Protein AF-A0A9P4I1Z6-F1 (afdb_monomer)

Mean predicted aligned error: 12.08 Å

Secondary structure (DSSP, 8-state):
----EEEEETTTEEEEE-PPPTTS-HHHHHHH--EEEEE-SBTTTEE-TT-SSS-SSTT--EESSTTHHHHHHHHHHHTEEEEEEE--TTSB-TTSPBPHHHHHHHHHHHHHHTT--S-EEEEEE-SSSTTSTTSSHHHHHHHHHHHHHT----GGG-EEE-S-S--TT-S--HHHHHHHHHT-EEE-HIIIII-PPPPPP--SS-THHHHS---THHHHHHHHHHT-SS--EEEEE--TTSSHHHHHHHHT-STTEEEE-TTS--SSS-HHHHHHHHHHTT-EEEEEE--GGGGHHHHT-TTS-PPPGGGGPPPPPP-PPPPP-------------

InterPro domains:
  IPR006549 HAD-superfamily hydrolase,subfamily IIIA [TIGR01662] (36-172)
  IPR006551 Polynucleotide 3'-phosphatase [TIGR01664] (32-194)
  IPR013954 Polynucleotide kinase 3 phosphatase [PF08645] (37-193)
  IPR023214 HAD superfamily [G3DSA:3.40.50.1000] (24-200)
  IPR027417 P-loop containing nucleoside triphosphate hydrolase [G3DSA:3.40.50.300] (203-295)
  IPR027417 P-loop containing nucleoside triphosphate hydrolase [SSF52540] (231-267)
  IPR036412 HAD-like superfamily [SSF56784] (33-196)

Nearest PDB structures (foldseek):
  3u7e-assembly1_B  TM=7.684E-01  e=2.520E-20  Mus musculus
  3zvm-assembly1_B  TM=7.841E-01  e=5.978E-19  Mus musculus
  3zvn-assembly1_A  TM=7.980E-01  e=1.086E-18  Mus musculus
  3u7h-assembly1_B  TM=7.786E-01  e=9.082E-19  Mus musculus
  3u7g-assembly1_A  TM=7.489E-01  e=9.641E-19  Mus musculus

pLDDT: mean 79.98, std 20.72, range [25.62, 98.81]

Foldseek 3Di:
DWAWDWDDDPLFKIKTKGDAPPPDDLVVLLVLQAAEEEEEDDLAQWHFPVNDSDHPFLPRIDGNDPQSLVVVVVCQVNRYAYEYQYEAQAQADPVSHGDPVVVRVRSSVCVVPVPPNGIYMYIYGHHPDQSGFLHCNVVVVVVVVSVVSVHNYPHLAYEYEYQQCQAPPHPHNRRVSSCVVVVYHYDYSCCPRVVDDDGDHDDPDDCVVVVPDDPVPVVVVLVVQVPDQAAEEAEADDAPVPCSVVCCVPRVPDPQEAEDEQVPPPDPDGSVVVCVVSNVVRGYYYYYDHDPVCVVVVVVDPPDDDDDPVVDDDDDDDDDDDDDDDDDDDDDDDDDD

Radius of gyration: 27.49 Å; Cα contacts (8 Å, |Δi|>4): 493; chains: 1; bounding box: 86×39×74 Å

Organism: NCBI:txid1504668

Solvent-accessible surface area (backbone atoms only — not comparable to full-atom values): 19826 Å² total; per-residue (Å²): 125,57,62,61,47,76,48,77,44,92,56,34,33,42,36,35,37,38,68,72,62,92,88,64,59,71,66,60,50,35,71,50,30,37,34,41,41,35,27,32,43,85,66,30,52,24,34,36,72,82,69,48,99,59,64,87,51,61,75,33,54,41,66,54,46,92,58,50,70,58,51,56,50,50,42,44,72,76,19,29,39,43,33,39,51,35,76,40,62,58,33,27,46,96,89,30,46,82,30,77,53,34,58,45,50,52,52,27,49,31,67,72,46,23,83,52,96,62,57,37,37,35,42,31,9,20,41,100,50,57,42,20,65,38,44,60,46,46,58,57,48,48,55,55,53,40,47,73,72,63,35,68,58,46,66,76,76,17,34,38,34,19,55,29,45,18,33,94,85,41,94,40,39,33,46,42,42,26,22,67,70,75,64,36,48,70,38,38,38,48,44,68,75,71,67,41,82,85,72,77,62,48,74,93,73,63,66,66,72,71,71,66,70,88,74,66,66,59,57,55,57,48,49,58,58,70,71,46,92,62,57,45,85,43,76,46,81,51,57,80,89,69,46,64,72,58,50,38,63,75,72,51,70,47,96,66,43,48,77,44,54,63,87,71,58,85,59,96,61,52,69,64,56,56,45,48,54,39,43,74,72,59,28,29,34,37,37,57,44,66,60,78,79,64,48,64,73,55,69,75,53,90,83,69,88,79,82,69,74,79,82,67,73,76,78,84,79,76,90,76,80,87,82,90,80,81,89,85,83,88,84,84,90,86,89,90,133

Sequence (337 aa):
MKSLQWNFVERGLLIGHLPMSPGRDAAEEKQRRLHAALFDLDGTLINTKSRELHAQNTKDWEWWDPVVPARLRCLYEEGYHIIILTNQGRLTTVDGDESSEASLFKAKLDDIFGEFDICLTIYAACGNNIWRKPRTGAWHKMQEDFARKGFTIEWDQAFLVGDAAGRPKDHADADWHFCLNVGIDFYTPEEFFTGGVSEPRGHKFDPTLYLQSPVNKSARAISEIITRTVPSLIVFVGLPGSGKSTFFKQHMQIDNIAYIDPRASTGVLSPLEVAKDYLLKKENVVVGKHSEADTKIFEAQRTFRWLPYSSFRAKPIGAGRPRMFGQSYCNPFLGTS

Structure (mmCIF, N/CA/C/O backbone):
data_AF-A0A9P4I1Z6-F1
#
_entry.id   AF-A0A9P4I1Z6-F1
#
loop_
_atom_site.group_PDB
_atom_site.id
_atom_site.type_symbol
_atom_site.label_atom_id
_atom_site.label_alt_id
_atom_site.label_comp_id
_atom_site.label_asym_id
_atom_site.label_entity_id
_atom_site.label_seq_id
_atom_site.pdbx_PDB_ins_code
_atom_site.Cartn_x
_atom_site.Cartn_y
_atom_site.Cartn_z
_atom_site.occupancy
_atom_site.B_iso_or_equiv
_atom_site.auth_seq_id
_atom_site.auth_comp_id
_atom_site.auth_asym_id
_atom_site.auth_atom_id
_atom_site.pdbx_PDB_model_num
ATOM 1 N N . MET A 1 1 ? -6.505 7.819 27.657 1.00 59.59 1 MET A N 1
ATOM 2 C CA . MET A 1 1 ? -6.475 7.759 26.183 1.00 59.59 1 MET A CA 1
ATOM 3 C C . MET A 1 1 ? -5.468 6.685 25.806 1.00 59.59 1 MET A C 1
ATOM 5 O O . MET A 1 1 ? -4.409 6.656 26.428 1.00 59.59 1 MET A O 1
ATOM 9 N N . LYS A 1 2 ? -5.822 5.744 24.925 1.00 72.19 2 LYS A N 1
ATOM 10 C CA . LYS A 1 2 ? -4.871 4.716 24.473 1.00 72.19 2 LYS A CA 1
ATOM 11 C C . LYS A 1 2 ? -3.920 5.350 23.461 1.00 72.19 2 LYS A C 1
ATOM 13 O O . LYS A 1 2 ? -4.363 6.181 22.677 1.00 72.19 2 LYS A O 1
ATOM 18 N N . SER A 1 3 ? -2.655 4.953 23.473 1.00 82.88 3 SER A N 1
ATOM 19 C CA . SER A 1 3 ? -1.698 5.320 22.430 1.00 82.88 3 SER A CA 1
ATOM 20 C C . SER A 1 3 ? -1.310 4.095 21.611 1.00 82.88 3 SER A C 1
ATOM 22 O O . SER A 1 3 ? -1.230 2.973 22.127 1.00 82.88 3 SER A O 1
ATOM 24 N N . L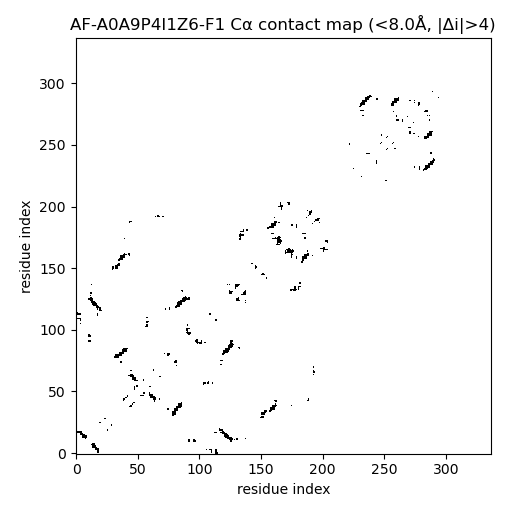EU A 1 4 ? -1.081 4.314 20.322 1.00 89.75 4 LEU A N 1
ATOM 25 C CA . LEU A 1 4 ? -0.535 3.329 19.408 1.00 89.75 4 LEU A CA 1
ATOM 26 C C . LEU A 1 4 ? 0.911 3.018 19.801 1.00 89.75 4 LEU A C 1
ATOM 28 O O . LEU A 1 4 ? 1.729 3.899 20.069 1.00 89.75 4 LEU A O 1
ATOM 32 N N . GLN A 1 5 ? 1.234 1.731 19.816 1.00 91.81 5 GLN A N 1
ATOM 33 C CA . GLN A 1 5 ? 2.599 1.250 19.970 1.00 91.81 5 GLN A CA 1
ATOM 34 C C . GLN A 1 5 ? 3.214 1.077 18.587 1.00 91.81 5 GLN A C 1
ATOM 36 O O . GLN A 1 5 ? 2.629 0.409 17.737 1.00 91.81 5 GLN A O 1
ATOM 41 N N . TRP A 1 6 ? 4.382 1.679 18.369 1.00 94.44 6 TRP A N 1
ATOM 42 C CA . TRP A 1 6 ? 5.002 1.788 17.051 1.00 94.44 6 TRP A CA 1
ATOM 43 C C . TRP A 1 6 ? 6.310 1.008 16.963 1.00 94.44 6 TRP A C 1
ATOM 45 O O . TRP A 1 6 ? 7.143 1.085 17.865 1.00 94.44 6 TRP A O 1
ATOM 55 N N . ASN A 1 7 ? 6.533 0.323 15.843 1.00 94.00 7 ASN A N 1
ATOM 56 C CA . ASN A 1 7 ? 7.798 -0.334 15.535 1.00 94.00 7 ASN A CA 1
ATOM 57 C C . ASN A 1 7 ? 8.122 -0.255 14.038 1.00 94.00 7 ASN A C 1
ATOM 59 O O . ASN A 1 7 ? 7.250 -0.431 13.191 1.00 94.00 7 ASN A O 1
ATOM 63 N N . PHE A 1 8 ? 9.394 -0.039 13.705 1.00 92.25 8 PHE A N 1
ATOM 64 C CA . PHE A 1 8 ? 9.874 -0.139 12.327 1.00 92.25 8 PHE A CA 1
ATOM 65 C C . PHE A 1 8 ? 10.313 -1.564 12.001 1.00 92.25 8 PHE A C 1
ATOM 67 O O . PHE A 1 8 ? 10.968 -2.229 12.803 1.00 92.25 8 PHE A O 1
ATOM 74 N N . VAL A 1 9 ? 9.988 -2.008 10.791 1.00 91.31 9 VAL A N 1
ATOM 75 C CA . VAL A 1 9 ? 10.461 -3.256 10.193 1.00 91.31 9 VAL A CA 1
ATOM 76 C C . VAL A 1 9 ? 11.267 -2.918 8.948 1.00 91.31 9 VAL A C 1
ATOM 78 O O . VAL A 1 9 ? 10.815 -2.157 8.089 1.00 91.31 9 VAL A O 1
ATOM 81 N N . GLU A 1 10 ? 12.485 -3.463 8.883 1.00 86.38 10 GLU A N 1
ATOM 82 C CA . GLU A 1 10 ? 13.402 -3.351 7.737 1.00 86.38 10 GLU A CA 1
ATOM 83 C C . GLU A 1 10 ? 13.557 -1.919 7.193 1.00 86.38 10 GLU A C 1
ATOM 85 O O . GLU A 1 10 ? 13.730 -1.715 5.994 1.00 86.38 10 GLU A O 1
ATOM 90 N N . ARG A 1 11 ? 13.459 -0.912 8.078 1.00 83.69 11 ARG A N 1
ATOM 91 C CA . ARG A 1 11 ? 13.564 0.522 7.745 1.00 83.69 11 ARG A CA 1
ATOM 92 C C . ARG A 1 11 ? 12.617 0.994 6.626 1.00 83.69 11 ARG A C 1
ATOM 94 O O . ARG A 1 11 ? 12.863 2.008 5.985 1.00 83.69 11 ARG A O 1
ATOM 101 N N . GLY A 1 12 ? 11.544 0.249 6.361 1.00 90.75 12 GLY A N 1
ATOM 102 C CA . GLY A 1 12 ? 10.671 0.489 5.208 1.00 90.75 12 GLY A CA 1
ATOM 103 C C . GLY A 1 12 ? 9.182 0.314 5.483 1.00 90.75 12 GLY A C 1
ATOM 104 O O . GLY A 1 12 ? 8.374 0.663 4.621 1.00 90.75 12 GLY A O 1
ATOM 105 N N . LEU A 1 13 ? 8.826 -0.211 6.654 1.00 96.19 13 LEU A N 1
ATOM 106 C CA . LEU A 1 13 ? 7.455 -0.438 7.085 1.00 96.19 13 LEU A CA 1
ATOM 107 C C . LEU A 1 13 ? 7.314 -0.015 8.548 1.00 96.19 13 LEU A C 1
ATOM 109 O O . LEU A 1 13 ? 7.968 -0.578 9.426 1.00 96.19 13 LEU A O 1
ATOM 113 N N . LEU A 1 14 ? 6.461 0.970 8.807 1.00 96.94 14 LEU A N 1
ATOM 114 C CA . LEU A 1 14 ? 6.080 1.378 10.152 1.00 96.94 14 LEU A CA 1
ATOM 115 C C . LEU A 1 14 ? 4.817 0.616 10.555 1.00 96.94 14 LEU A C 1
ATOM 117 O O . LEU A 1 14 ? 3.784 0.727 9.894 1.00 96.94 14 LEU A O 1
ATOM 121 N N . ILE A 1 15 ? 4.900 -0.150 11.638 1.00 97.12 15 ILE A N 1
ATOM 122 C CA . ILE A 1 15 ? 3.776 -0.903 12.187 1.00 97.12 15 ILE A CA 1
ATOM 123 C C . ILE A 1 15 ? 3.294 -0.208 13.456 1.00 97.12 15 ILE A C 1
ATOM 125 O O . ILE A 1 15 ? 4.096 0.110 14.333 1.00 97.12 15 ILE A O 1
ATOM 129 N N . GLY A 1 16 ? 1.991 0.042 13.534 1.00 95.19 16 GLY A N 1
ATOM 130 C CA . GLY A 1 16 ? 1.306 0.581 14.704 1.00 95.19 16 GLY A CA 1
ATOM 131 C C . GLY A 1 16 ? 0.323 -0.439 15.264 1.00 95.19 16 GLY A C 1
ATOM 132 O O . GLY A 1 16 ? -0.369 -1.115 14.508 1.00 95.19 16 GLY A O 1
ATOM 133 N N . HIS A 1 17 ? 0.226 -0.561 16.581 1.00 92.12 17 HIS A N 1
ATOM 134 C CA . HIS A 1 17 ? -0.747 -1.439 17.223 1.00 92.12 17 HIS A CA 1
ATOM 135 C C . HIS A 1 17 ? -1.472 -0.706 18.341 1.00 92.12 17 HIS A C 1
ATOM 137 O O . HIS A 1 17 ? -0.832 -0.202 19.264 1.00 92.12 17 HIS A O 1
ATOM 143 N N . LEU A 1 18 ? -2.806 -0.683 18.282 1.00 87.94 18 LEU A N 1
ATOM 144 C CA . LEU A 1 18 ? -3.617 -0.145 19.367 1.00 87.94 18 LEU A CA 1
ATOM 145 C C . LEU A 1 18 ? -3.905 -1.285 20.351 1.00 87.94 18 LEU A C 1
ATOM 147 O O . LEU A 1 18 ? -4.598 -2.236 19.978 1.00 87.94 18 LEU A O 1
ATOM 151 N N . PRO A 1 19 ? -3.346 -1.254 21.576 1.00 77.50 19 PRO A N 1
ATOM 152 C CA . PRO A 1 19 ? -3.540 -2.331 22.533 1.00 77.50 19 PRO A CA 1
ATOM 153 C C . PRO A 1 19 ? -5.008 -2.470 22.947 1.00 77.50 19 PRO A C 1
ATOM 155 O O . PRO A 1 19 ? -5.787 -1.511 22.927 1.00 77.50 19 PRO A O 1
ATOM 158 N N . MET A 1 20 ? -5.369 -3.686 23.362 1.00 75.12 20 MET A N 1
ATOM 159 C CA . MET A 1 20 ? -6.703 -3.972 23.887 1.00 75.12 20 MET A CA 1
ATOM 160 C C . MET A 1 20 ? -6.987 -3.112 25.119 1.00 75.12 20 MET A C 1
ATOM 162 O O . MET A 1 20 ? -6.074 -2.774 25.877 1.00 75.12 20 MET A O 1
ATOM 166 N N . SER A 1 21 ? -8.259 -2.770 25.336 1.00 70.75 21 SER A N 1
ATOM 167 C CA . SER A 1 21 ? -8.651 -2.145 26.601 1.00 70.75 21 SER A CA 1
ATOM 168 C C . SER A 1 21 ? -8.324 -3.061 27.780 1.00 70.75 21 SER A C 1
ATOM 170 O O . SER A 1 21 ? -8.568 -4.268 27.687 1.00 70.75 21 SER A O 1
ATOM 172 N N . PRO A 1 22 ? -7.834 -2.502 28.901 1.00 67.56 22 PRO A N 1
ATOM 173 C CA . PRO A 1 22 ? -7.743 -3.238 30.154 1.00 67.56 22 PRO A CA 1
ATOM 174 C C . PRO A 1 22 ? -9.103 -3.865 30.490 1.00 67.56 22 PRO A C 1
ATOM 176 O O . PRO A 1 22 ? -10.114 -3.166 30.496 1.00 67.56 22 PRO A O 1
ATOM 179 N N . GLY A 1 23 ? -9.129 -5.176 30.744 1.00 67.81 23 GLY A N 1
ATOM 180 C CA . GLY A 1 23 ? -10.347 -5.917 31.099 1.00 67.81 23 GLY A CA 1
ATOM 181 C C . GLY A 1 23 ? -10.944 -6.797 29.995 1.00 67.81 23 GLY A C 1
ATOM 182 O O . GLY A 1 23 ? -11.861 -7.554 30.292 1.00 67.81 23 GLY A O 1
ATOM 183 N N . ARG A 1 24 ? -10.426 -6.757 28.758 1.00 72.69 24 ARG A N 1
ATOM 184 C CA . ARG A 1 24 ? -10.756 -7.767 27.734 1.00 72.69 24 ARG A CA 1
ATOM 185 C C . ARG A 1 24 ? -9.796 -8.954 27.808 1.00 72.69 24 ARG A C 1
ATOM 187 O O . ARG A 1 24 ? -8.589 -8.755 27.957 1.00 72.69 24 ARG A O 1
ATOM 194 N N . ASP A 1 25 ? -10.322 -10.171 27.683 1.00 79.88 25 ASP A N 1
ATOM 195 C CA . ASP A 1 25 ? -9.507 -11.385 27.629 1.00 79.88 25 ASP A CA 1
ATOM 196 C C . ASP A 1 25 ? -8.830 -11.505 26.253 1.00 79.88 25 ASP A C 1
ATOM 198 O O . ASP A 1 25 ? -9.475 -11.652 25.213 1.00 79.88 25 ASP A O 1
ATOM 202 N N . ALA A 1 26 ? -7.499 -11.437 26.251 1.00 79.56 26 ALA A N 1
ATOM 203 C CA . ALA A 1 26 ? -6.698 -11.537 25.039 1.00 79.56 26 ALA A CA 1
ATOM 204 C C . ALA A 1 26 ? -6.796 -12.914 24.358 1.00 79.56 26 ALA A C 1
ATOM 206 O O . ALA A 1 26 ? -6.558 -13.002 23.154 1.00 79.56 26 ALA A O 1
ATOM 207 N N . ALA A 1 27 ? -7.100 -13.986 25.095 1.00 81.50 27 ALA A N 1
ATOM 208 C CA . ALA A 1 27 ? -7.305 -15.314 24.526 1.00 81.50 27 ALA A CA 1
ATOM 209 C C . ALA A 1 27 ? -8.666 -15.406 23.823 1.00 81.50 27 ALA A C 1
ATOM 211 O O . ALA A 1 27 ? -8.728 -15.858 22.679 1.00 81.50 27 ALA A O 1
ATOM 212 N N . GLU A 1 28 ? -9.724 -14.907 24.465 1.00 83.69 28 GLU A N 1
ATOM 213 C CA . GLU A 1 28 ? -11.072 -14.859 23.885 1.00 83.69 28 GLU A CA 1
ATOM 214 C C . GLU A 1 28 ? -11.096 -14.009 22.611 1.00 83.69 28 GLU A C 1
ATOM 216 O O . GLU A 1 28 ? -11.630 -14.421 21.582 1.00 83.69 28 GLU A O 1
ATOM 221 N N . GLU A 1 29 ? -10.447 -12.846 22.635 1.00 83.19 29 GLU A N 1
ATOM 222 C CA . GLU A 1 29 ? -10.364 -11.993 21.454 1.00 83.19 29 GLU A CA 1
ATOM 223 C C . GLU A 1 29 ? -9.615 -12.685 20.305 1.00 83.19 29 GLU A C 1
ATOM 225 O O . GLU A 1 29 ? -10.088 -12.659 19.174 1.00 83.19 29 GLU A O 1
ATOM 230 N N . LYS A 1 30 ? -8.505 -13.391 20.556 1.00 84.50 30 LYS A N 1
ATOM 231 C CA . LYS A 1 30 ? -7.828 -14.165 19.494 1.00 84.50 30 LYS A CA 1
ATOM 232 C C . LYS A 1 30 ? -8.718 -15.245 18.889 1.00 84.50 30 LYS A C 1
ATOM 234 O O . LYS A 1 30 ? -8.621 -15.497 17.693 1.00 84.50 30 LYS A O 1
ATOM 239 N N . GLN A 1 31 ? -9.564 -15.870 19.704 1.00 84.69 31 GLN A N 1
ATOM 240 C CA . GLN A 1 31 ? -10.493 -16.901 19.254 1.00 84.69 31 GLN A CA 1
ATOM 241 C C . GLN A 1 31 ? -11.673 -16.318 18.464 1.00 84.69 31 GLN A C 1
ATOM 243 O O . GLN A 1 31 ? -12.177 -16.965 17.551 1.00 84.69 31 GLN A O 1
ATOM 248 N N . ARG A 1 32 ? -12.104 -15.095 18.790 1.00 88.25 32 ARG A N 1
ATOM 249 C CA . ARG A 1 32 ? -13.207 -14.403 18.109 1.00 88.25 32 ARG A CA 1
ATOM 250 C C . ARG A 1 32 ? -12.782 -13.728 16.802 1.00 88.25 32 ARG A C 1
ATOM 252 O O . ARG A 1 32 ? -13.620 -13.511 15.930 1.00 88.25 32 ARG A O 1
ATOM 259 N N . ARG A 1 33 ? -11.508 -13.346 16.667 1.00 91.25 33 ARG A N 1
ATOM 260 C CA . ARG A 1 33 ? -10.982 -12.630 15.491 1.00 91.25 33 ARG A CA 1
ATOM 261 C C . ARG A 1 33 ? -10.526 -13.605 14.409 1.00 91.25 33 ARG A C 1
ATOM 263 O O . ARG A 1 33 ? -9.335 -13.887 14.281 1.00 91.25 33 ARG A O 1
ATOM 270 N N . LEU A 1 34 ? -11.492 -14.103 13.642 1.00 92.50 34 LEU A N 1
ATOM 271 C CA . LEU A 1 34 ? -11.263 -15.060 12.555 1.00 92.50 34 LEU A CA 1
ATOM 272 C C . LEU A 1 34 ? -11.130 -14.394 11.181 1.00 92.50 34 LEU A C 1
ATOM 274 O O . LEU A 1 34 ? -10.610 -15.015 10.265 1.00 92.50 34 LEU A O 1
ATOM 278 N N . HIS A 1 35 ? -11.531 -13.132 11.027 1.00 95.75 35 HIS A N 1
ATOM 279 C CA . HIS A 1 35 ? -11.516 -12.449 9.730 1.00 95.75 35 HIS A CA 1
ATOM 280 C C . HIS A 1 35 ? -10.629 -11.199 9.759 1.00 95.75 35 HIS A C 1
ATOM 282 O O . HIS A 1 35 ? -10.362 -10.637 10.824 1.00 95.75 35 HIS A O 1
ATOM 288 N N . ALA A 1 36 ? -10.184 -10.734 8.591 1.00 97.25 36 ALA A N 1
ATOM 289 C CA . ALA A 1 36 ? -9.422 -9.493 8.447 1.00 97.25 36 ALA A CA 1
ATOM 290 C C . ALA A 1 36 ? -10.143 -8.520 7.510 1.00 97.25 36 ALA A C 1
ATOM 292 O O . ALA A 1 36 ? -10.464 -8.864 6.377 1.00 97.25 36 ALA A O 1
ATOM 293 N N . ALA A 1 37 ? -10.362 -7.294 7.981 1.00 98.25 37 ALA A N 1
ATOM 294 C CA . ALA A 1 37 ? -10.877 -6.199 7.167 1.00 98.25 37 ALA A CA 1
ATOM 295 C C . ALA A 1 37 ? -9.772 -5.153 7.016 1.00 98.25 37 ALA A C 1
ATOM 297 O O . ALA A 1 37 ? -9.340 -4.551 8.006 1.00 98.25 37 ALA A O 1
ATOM 298 N N . LEU A 1 38 ? -9.282 -4.981 5.789 1.00 98.69 38 LEU A N 1
ATOM 299 C CA . LEU A 1 38 ? -8.216 -4.046 5.470 1.00 98.69 38 LEU A CA 1
ATOM 300 C C . LEU A 1 38 ? -8.811 -2.730 4.961 1.00 98.69 38 LEU A C 1
ATOM 302 O O . LEU A 1 38 ? -9.785 -2.716 4.213 1.00 98.69 38 LEU A O 1
ATOM 306 N N . PHE A 1 39 ? -8.191 -1.617 5.328 1.00 98.75 39 PHE A N 1
ATOM 307 C CA . PHE A 1 39 ? -8.599 -0.283 4.899 1.00 98.75 39 PHE A CA 1
ATOM 308 C C . PHE A 1 39 ? -7.374 0.526 4.484 1.00 98.75 39 PHE A C 1
ATOM 310 O O . PHE A 1 39 ? -6.369 0.536 5.201 1.00 98.75 39 PHE A O 1
ATOM 317 N N . ASP A 1 40 ? -7.447 1.234 3.358 1.00 98.50 40 ASP A N 1
ATOM 318 C CA . ASP A 1 40 ? -6.588 2.404 3.176 1.00 98.50 40 ASP A CA 1
ATOM 319 C C . ASP A 1 40 ? -6.963 3.509 4.187 1.00 98.50 40 ASP A C 1
ATOM 321 O O . ASP A 1 40 ? -7.974 3.429 4.885 1.00 98.50 40 ASP A O 1
ATOM 325 N N . LEU A 1 41 ? -6.107 4.518 4.331 1.00 97.19 41 LEU A N 1
ATOM 326 C CA . LEU A 1 41 ? -6.298 5.608 5.272 1.00 97.19 41 LEU A CA 1
ATOM 327 C C . LEU A 1 41 ? -6.832 6.867 4.578 1.00 97.19 41 LEU A C 1
ATOM 329 O O . LEU A 1 41 ? -7.963 7.276 4.846 1.00 97.19 41 LEU A O 1
ATOM 333 N N . ASP A 1 42 ? -6.002 7.499 3.747 1.00 94.81 42 ASP A N 1
ATOM 334 C CA . ASP A 1 42 ? -6.239 8.841 3.215 1.00 94.81 42 ASP A CA 1
ATOM 335 C C . ASP A 1 42 ? -7.105 8.734 1.951 1.00 94.81 42 ASP A C 1
ATOM 337 O O . ASP A 1 42 ? -6.690 8.130 0.976 1.00 94.81 42 ASP A O 1
ATOM 341 N N . GLY A 1 43 ? -8.302 9.324 1.965 1.00 94.69 43 GLY A N 1
ATOM 342 C CA . GLY A 1 43 ? -9.311 9.160 0.911 1.00 94.69 43 GLY A CA 1
ATOM 343 C C . GLY A 1 43 ? -10.283 8.002 1.161 1.00 94.69 43 GLY A C 1
ATOM 344 O O . GLY A 1 43 ? -11.278 7.887 0.451 1.00 94.69 43 GLY A O 1
ATOM 345 N N . THR A 1 44 ? -10.039 7.187 2.196 1.00 97.38 44 THR A N 1
ATOM 346 C CA . THR A 1 44 ? -10.843 5.996 2.521 1.00 97.38 44 THR A CA 1
ATOM 347 C C . THR A 1 44 ? -11.482 6.057 3.903 1.00 97.38 44 THR A C 1
ATOM 349 O O . THR A 1 44 ? -12.704 6.030 4.023 1.00 97.38 44 THR A O 1
ATOM 352 N N . LEU A 1 45 ? -10.677 6.128 4.968 1.00 97.44 45 LEU A N 1
ATOM 353 C CA . LEU A 1 45 ? -11.193 6.290 6.332 1.00 97.44 45 LEU A CA 1
ATOM 354 C C . LEU A 1 45 ? -11.319 7.763 6.700 1.00 97.44 45 LEU A C 1
ATOM 356 O O . LEU A 1 45 ? -12.223 8.146 7.443 1.00 97.44 45 LEU A O 1
ATOM 360 N N . ILE A 1 46 ? -10.408 8.586 6.185 1.00 96.19 46 ILE A N 1
ATOM 361 C CA . ILE A 1 46 ? -10.322 10.007 6.494 1.00 96.19 46 ILE A CA 1
ATOM 362 C C . ILE A 1 46 ? -10.077 10.836 5.237 1.00 96.19 46 ILE A C 1
ATOM 364 O O . ILE A 1 46 ? -9.436 10.378 4.296 1.00 96.19 46 ILE A O 1
ATOM 368 N N . ASN A 1 47 ? -10.512 12.089 5.276 1.00 94.88 47 ASN A N 1
ATOM 369 C CA . ASN A 1 47 ? -10.126 13.134 4.335 1.00 94.88 47 ASN A CA 1
ATOM 370 C C . ASN A 1 47 ? -9.324 14.216 5.065 1.00 94.88 47 ASN A C 1
ATOM 372 O O . ASN A 1 47 ? -9.387 14.332 6.290 1.00 94.88 47 ASN A O 1
ATOM 376 N N . THR A 1 48 ? -8.568 15.024 4.328 1.00 92.38 48 THR A N 1
ATOM 377 C CA . THR A 1 48 ? -7.980 16.257 4.867 1.00 92.38 48 THR A CA 1
ATOM 378 C C . THR A 1 48 ? -9.046 17.352 4.904 1.00 92.38 48 THR A C 1
ATOM 380 O O . THR A 1 48 ? -9.785 17.547 3.938 1.00 92.38 48 THR A O 1
ATOM 383 N N . LYS A 1 49 ? -9.108 18.125 5.995 1.00 91.81 49 LYS A N 1
ATOM 384 C CA . LYS A 1 49 ? -10.016 19.286 6.086 1.00 91.81 49 LYS A CA 1
ATOM 385 C C . LYS A 1 49 ? -9.608 20.376 5.097 1.00 91.81 49 LYS A C 1
ATOM 387 O O . LYS A 1 49 ? -10.456 21.079 4.551 1.00 91.81 49 LYS A O 1
ATOM 392 N N . SER A 1 50 ? -8.302 20.506 4.864 1.00 88.56 50 SER A N 1
ATOM 393 C CA . SER A 1 50 ? -7.709 21.411 3.877 1.00 88.56 50 SER A CA 1
ATOM 394 C C . SER A 1 50 ? -8.020 21.024 2.430 1.00 88.56 50 SER A C 1
ATOM 396 O O . SER A 1 50 ? -7.911 21.876 1.551 1.00 88.56 50 SER A O 1
ATOM 398 N N . ARG A 1 51 ? -8.429 19.768 2.183 1.00 87.75 51 ARG A N 1
ATOM 399 C CA . ARG A 1 51 ? -8.603 19.152 0.855 1.00 87.75 51 ARG A CA 1
ATOM 400 C C . ARG A 1 51 ? -7.316 19.034 0.039 1.00 87.75 51 ARG A C 1
ATOM 402 O O . ARG A 1 51 ? -7.364 18.717 -1.148 1.00 87.75 51 ARG A O 1
ATOM 409 N N . GLU A 1 52 ? -6.170 19.262 0.669 1.00 85.56 52 GLU A N 1
ATOM 410 C CA . GLU A 1 52 ? -4.873 18.944 0.090 1.00 85.56 52 GLU A CA 1
ATOM 411 C C . GLU A 1 52 ? -4.635 17.433 0.119 1.00 85.56 52 GLU A C 1
ATOM 413 O O . GLU A 1 52 ? -5.107 16.729 1.011 1.00 85.56 52 GLU A O 1
ATOM 418 N N . LEU A 1 53 ? -3.833 16.927 -0.819 1.00 75.56 53 LEU A N 1
ATOM 419 C CA . LEU A 1 53 ? -3.470 15.501 -0.879 1.00 75.56 53 LEU A CA 1
ATOM 420 C C . LEU A 1 53 ? -2.764 15.001 0.392 1.00 75.56 53 LEU A C 1
ATOM 422 O O . LEU A 1 53 ? -2.765 13.806 0.677 1.00 75.56 53 LEU A O 1
ATOM 426 N N . HIS A 1 54 ? -2.117 15.898 1.136 1.00 76.75 54 HIS A N 1
ATOM 427 C CA . HIS A 1 54 ? -1.393 15.572 2.358 1.00 76.75 54 HIS A CA 1
ATOM 428 C C . HIS A 1 54 ? -1.839 16.485 3.494 1.00 76.75 54 HIS A C 1
ATOM 430 O O . HIS A 1 54 ? -1.962 17.694 3.307 1.00 76.75 54 HIS A O 1
ATOM 436 N N . ALA A 1 55 ? -2.023 15.902 4.680 1.00 81.62 55 ALA A N 1
ATOM 437 C CA . ALA A 1 55 ? -2.381 16.651 5.877 1.00 81.62 55 ALA A CA 1
ATOM 438 C C . ALA A 1 55 ? -1.303 17.694 6.210 1.00 81.62 55 ALA A C 1
ATOM 440 O O . ALA A 1 55 ? -0.114 17.376 6.278 1.00 81.62 55 ALA A O 1
ATOM 441 N N . GLN A 1 56 ? -1.727 18.932 6.452 1.00 81.06 56 GLN A N 1
ATOM 442 C CA . GLN A 1 56 ? -0.824 20.041 6.768 1.00 81.06 56 GLN A CA 1
ATOM 443 C C . GLN A 1 56 ? -0.389 20.057 8.240 1.00 81.06 56 GLN A C 1
ATOM 445 O O . GLN A 1 56 ? 0.629 20.650 8.589 1.00 81.06 56 GLN A O 1
ATOM 450 N N . ASN A 1 57 ? -1.174 19.434 9.120 1.00 85.75 57 ASN A N 1
ATOM 451 C CA . ASN A 1 57 ? -0.894 19.305 10.548 1.00 85.75 57 ASN A CA 1
ATOM 452 C C . ASN A 1 57 ? -1.658 18.107 11.143 1.00 85.75 57 ASN A C 1
ATOM 454 O O . ASN A 1 57 ? -2.444 17.451 10.461 1.00 85.75 57 ASN A O 1
ATOM 458 N N . THR A 1 58 ? -1.454 17.827 12.431 1.00 84.62 58 THR A N 1
ATOM 459 C CA . THR A 1 58 ? -2.048 16.668 13.124 1.00 84.62 58 THR A CA 1
ATOM 460 C C . THR A 1 58 ? -3.573 16.716 13.257 1.00 84.62 58 THR A C 1
ATOM 462 O O . THR A 1 58 ? -4.179 15.682 13.512 1.00 84.62 58 THR A O 1
ATOM 465 N N . LYS A 1 59 ? -4.202 17.884 13.075 1.00 89.06 59 LYS A N 1
ATOM 466 C CA . LYS A 1 59 ? -5.658 18.098 13.170 1.00 89.06 59 LYS A CA 1
ATOM 467 C C . LYS A 1 59 ? -6.335 18.274 11.810 1.00 89.06 59 LYS A C 1
ATOM 469 O O . LYS A 1 59 ? -7.563 18.408 11.750 1.00 89.06 59 LYS A O 1
ATOM 474 N N . ASP A 1 60 ? -5.548 18.262 10.734 1.00 89.81 60 ASP A N 1
ATOM 475 C CA . ASP A 1 60 ? -6.007 18.355 9.349 1.00 89.81 60 ASP A CA 1
ATOM 476 C C . ASP A 1 60 ? -6.517 16.999 8.850 1.00 89.81 60 ASP A C 1
ATOM 478 O O . ASP A 1 60 ? -5.961 16.365 7.951 1.00 89.81 60 ASP A O 1
ATOM 482 N N . TRP A 1 61 ? -7.562 16.526 9.516 1.00 94.12 61 TRP A N 1
ATOM 483 C CA . TRP A 1 61 ? -8.273 15.314 9.165 1.00 94.12 61 TRP A CA 1
ATOM 484 C C . TRP A 1 61 ? -9.736 15.416 9.595 1.00 94.12 61 TRP A C 1
ATOM 486 O O . TRP A 1 61 ? -10.064 16.070 10.591 1.00 94.12 61 TRP A O 1
ATOM 496 N N . GLU A 1 62 ? -10.604 14.759 8.845 1.00 95.00 62 GLU A N 1
ATOM 497 C CA . GLU A 1 62 ? -11.993 14.471 9.188 1.00 95.00 62 GLU A CA 1
ATOM 498 C C . GLU A 1 62 ? -12.341 13.058 8.722 1.00 95.00 62 GLU A C 1
ATOM 500 O O . GLU A 1 62 ? -11.669 12.516 7.843 1.00 95.00 62 GLU A O 1
ATOM 505 N N . TRP A 1 63 ? -13.356 12.436 9.323 1.00 95.94 63 TRP A N 1
ATOM 506 C CA . TRP A 1 63 ? -13.854 11.153 8.827 1.00 95.94 63 TRP A CA 1
ATOM 507 C C . TRP A 1 63 ? -14.308 11.298 7.380 1.00 95.94 63 TRP A C 1
ATOM 509 O O . TRP A 1 63 ? -14.930 12.300 7.032 1.00 95.94 63 TRP A O 1
ATOM 519 N N . TRP A 1 64 ? -14.004 10.295 6.557 1.00 96.94 64 TRP A N 1
ATOM 520 C CA . TRP A 1 64 ? -14.425 10.287 5.159 1.00 96.94 64 TRP A CA 1
ATOM 521 C C . TRP A 1 64 ? -15.954 10.405 5.036 1.00 96.94 64 TRP A C 1
ATOM 523 O O . TRP A 1 64 ? -16.449 11.199 4.242 1.00 96.94 64 TRP A O 1
ATOM 533 N N . ASP A 1 65 ? -16.679 9.694 5.903 1.00 97.25 65 ASP A N 1
ATOM 534 C CA . ASP A 1 65 ? -18.118 9.837 6.125 1.00 97.25 65 ASP A CA 1
ATOM 535 C C . ASP A 1 65 ? -18.433 9.610 7.621 1.00 97.25 65 ASP A C 1
ATOM 537 O O . ASP A 1 65 ? -17.753 8.801 8.270 1.00 97.25 65 ASP A O 1
ATOM 541 N N . PRO A 1 66 ? -19.447 10.280 8.207 1.00 96.06 66 PRO A N 1
ATOM 542 C CA . PRO A 1 66 ? -19.862 10.058 9.595 1.00 96.06 66 PRO A CA 1
ATOM 543 C C . PRO A 1 66 ? -20.174 8.597 9.966 1.00 96.06 66 PRO A C 1
ATOM 545 O O . PRO A 1 66 ? -20.118 8.251 11.148 1.00 96.06 66 PRO A O 1
ATOM 548 N N . VAL A 1 67 ? -20.490 7.733 8.994 1.00 96.88 67 VAL A N 1
ATOM 549 C CA . VAL A 1 67 ? -20.769 6.305 9.215 1.00 96.88 67 VAL A CA 1
ATOM 550 C C . VAL A 1 67 ? -19.513 5.480 9.519 1.00 96.88 67 VAL A C 1
ATOM 552 O O . VAL A 1 67 ? -19.614 4.426 10.154 1.00 96.88 67 VAL A O 1
ATOM 555 N N . VAL A 1 68 ? -18.323 5.945 9.115 1.00 96.81 68 VAL A N 1
ATOM 556 C CA . VAL A 1 68 ? -17.068 5.174 9.188 1.00 96.81 68 VAL A CA 1
ATOM 557 C C . VAL A 1 68 ? -16.788 4.649 10.607 1.00 96.81 68 VAL A C 1
ATOM 559 O O . VAL A 1 68 ? -16.626 3.434 10.760 1.00 96.81 68 VAL A O 1
ATOM 562 N N . PRO A 1 69 ? -16.814 5.479 11.675 1.00 95.25 69 PRO A N 1
ATOM 563 C CA . PRO A 1 69 ? -16.651 5.009 13.050 1.00 95.25 69 PRO A CA 1
ATOM 564 C C . PRO A 1 69 ? -17.581 3.868 13.454 1.00 95.25 69 PRO A C 1
ATOM 566 O O . PRO A 1 69 ? -17.150 2.906 14.093 1.00 95.25 69 PRO A O 1
ATOM 569 N N . ALA A 1 70 ? -18.864 3.985 13.107 1.00 95.25 70 ALA A N 1
ATOM 570 C CA . ALA A 1 70 ? -19.867 2.992 13.459 1.00 95.25 70 ALA A CA 1
ATOM 571 C C . ALA A 1 70 ? -19.608 1.685 12.705 1.00 95.25 70 ALA A C 1
ATOM 573 O O . ALA A 1 70 ? -19.606 0.619 13.317 1.00 95.25 70 ALA A O 1
ATOM 574 N N . ARG A 1 71 ? -19.290 1.766 11.406 1.00 96.81 71 ARG A N 1
ATOM 575 C CA . ARG A 1 71 ? -19.027 0.579 10.588 1.00 96.81 71 ARG A CA 1
ATOM 576 C C . ARG A 1 71 ? -17.792 -0.193 11.053 1.00 96.81 71 ARG A C 1
ATOM 578 O O . ARG A 1 71 ? -17.852 -1.418 11.116 1.00 96.81 71 ARG A O 1
ATOM 585 N N . LEU A 1 72 ? -16.714 0.494 11.443 1.00 95.81 72 LEU A N 1
ATOM 586 C CA . LEU A 1 72 ? -15.523 -0.156 12.008 1.00 95.81 72 LEU A CA 1
ATOM 587 C C . LEU A 1 72 ? -15.835 -0.915 13.308 1.00 95.81 72 LEU A C 1
ATOM 589 O O . LEU A 1 72 ? -15.312 -2.009 13.516 1.00 95.81 72 LEU A O 1
ATOM 593 N N . ARG A 1 73 ? -16.706 -0.368 14.169 1.00 94.38 73 ARG A N 1
ATOM 594 C CA . ARG A 1 73 ? -17.155 -1.059 15.390 1.00 94.38 73 ARG A CA 1
ATOM 595 C C . ARG A 1 73 ? -18.013 -2.279 15.070 1.00 94.38 73 ARG A C 1
ATOM 597 O O . ARG A 1 73 ? -17.766 -3.327 15.652 1.00 94.38 73 ARG A O 1
ATOM 604 N N . CYS A 1 74 ? -18.947 -2.174 14.122 1.00 95.44 74 CYS A N 1
ATOM 605 C CA . CYS A 1 74 ? -19.761 -3.315 13.695 1.00 95.44 74 CYS A CA 1
ATOM 606 C C . CYS A 1 74 ? -18.891 -4.465 13.176 1.00 95.44 74 CYS A C 1
ATOM 608 O O . CYS A 1 74 ? -19.023 -5.583 13.653 1.00 95.44 74 CYS A O 1
ATOM 610 N N . LEU A 1 75 ? -17.935 -4.190 12.283 1.00 95.88 75 LEU A N 1
ATOM 611 C CA . LEU A 1 75 ? -17.005 -5.214 11.788 1.00 95.88 75 LEU A CA 1
ATOM 612 C C . LEU A 1 75 ? -16.197 -5.848 12.923 1.00 95.88 75 LEU A C 1
ATOM 614 O O . LEU A 1 75 ? -16.025 -7.066 12.981 1.00 95.88 75 LEU A O 1
ATOM 618 N N . TYR A 1 76 ? -15.723 -5.027 13.861 1.00 93.19 76 TYR A N 1
ATOM 619 C CA . TYR A 1 76 ? -15.029 -5.532 15.036 1.00 93.19 76 TYR A CA 1
ATOM 620 C C . TYR A 1 76 ? -15.933 -6.453 15.872 1.00 93.19 76 TYR A C 1
ATOM 622 O O . TYR A 1 76 ? -15.503 -7.513 16.314 1.00 93.19 76 TYR A O 1
ATOM 630 N N . GLU A 1 77 ? -17.208 -6.128 16.063 1.00 92.50 77 GLU A N 1
ATOM 631 C CA . GLU A 1 77 ? -18.165 -7.004 16.752 1.00 92.50 77 GLU A CA 1
ATOM 632 C C . GLU A 1 77 ? -18.465 -8.292 15.966 1.00 92.50 77 GLU A C 1
ATOM 634 O O . GLU A 1 77 ? -18.566 -9.359 16.579 1.00 92.50 77 GLU A O 1
ATOM 639 N N . GLU A 1 78 ? -18.511 -8.214 14.636 1.00 94.19 78 GLU A N 1
ATOM 640 C CA . GLU A 1 78 ? -18.735 -9.326 13.697 1.00 94.19 78 GLU A CA 1
ATOM 641 C C . GLU A 1 78 ? -17.567 -10.330 13.633 1.00 94.19 78 GLU A C 1
ATOM 643 O O . GLU A 1 78 ? -17.709 -11.389 13.033 1.00 94.19 78 GLU A O 1
ATOM 648 N N . GLY A 1 79 ? -16.425 -10.049 14.273 1.00 93.50 79 GLY A N 1
ATOM 649 C CA . GLY A 1 79 ? -15.284 -10.977 14.293 1.00 93.50 79 GLY A CA 1
ATOM 650 C C . GLY A 1 79 ? -14.105 -10.555 13.420 1.00 93.50 79 GLY A C 1
ATOM 651 O O . GLY A 1 79 ? -13.122 -11.289 13.339 1.00 93.50 79 GLY A O 1
ATOM 652 N N . TYR A 1 80 ? -14.146 -9.369 12.811 1.00 95.94 80 TYR A N 1
ATOM 653 C CA . TYR A 1 80 ? -13.025 -8.864 12.025 1.00 95.94 80 TYR A CA 1
ATOM 654 C C . TYR A 1 80 ? -11.956 -8.228 12.911 1.00 95.94 80 TYR A C 1
ATOM 656 O O . TYR A 1 80 ? -12.242 -7.464 13.835 1.00 95.94 80 TYR A O 1
ATOM 664 N N . HIS A 1 81 ? -10.695 -8.488 12.583 1.00 95.19 81 HIS A N 1
ATOM 665 C CA . HIS A 1 81 ? -9.595 -7.628 12.987 1.00 95.19 81 HIS A CA 1
ATOM 666 C C . HIS A 1 81 ? -9.455 -6.485 11.984 1.00 95.19 81 HIS A C 1
ATOM 668 O O . HIS A 1 81 ? -9.357 -6.715 10.777 1.00 95.19 81 HIS A O 1
ATOM 674 N N . ILE A 1 82 ? -9.433 -5.251 12.485 1.00 96.31 82 ILE A N 1
ATOM 675 C CA . ILE A 1 82 ? -9.336 -4.058 11.644 1.00 96.31 82 ILE A CA 1
ATOM 676 C C . ILE A 1 82 ? -7.864 -3.761 11.363 1.00 96.31 82 ILE A C 1
ATOM 678 O O . ILE A 1 82 ? -7.065 -3.545 12.281 1.00 96.31 82 ILE A O 1
ATOM 682 N N . ILE A 1 83 ? -7.497 -3.759 10.086 1.00 98.00 83 ILE A N 1
ATOM 683 C CA . ILE A 1 83 ? -6.133 -3.508 9.630 1.00 98.00 83 ILE A CA 1
ATOM 684 C C . ILE A 1 83 ? -6.135 -2.272 8.736 1.00 98.00 83 ILE A C 1
ATOM 686 O O . ILE A 1 83 ? -6.871 -2.200 7.762 1.00 98.00 83 ILE A O 1
ATOM 690 N N . ILE A 1 84 ? -5.281 -1.302 9.034 1.00 98.50 84 ILE A N 1
ATOM 691 C CA . ILE A 1 84 ? -5.047 -0.155 8.158 1.00 98.50 84 ILE A CA 1
ATOM 692 C C . ILE A 1 84 ? -3.773 -0.433 7.370 1.00 98.50 84 ILE A C 1
ATOM 694 O O . ILE A 1 84 ? -2.713 -0.627 7.962 1.00 98.50 84 ILE A O 1
ATOM 698 N N . LEU A 1 85 ? -3.856 -0.441 6.044 1.00 98.62 85 LEU A N 1
ATOM 699 C CA . LEU A 1 85 ? -2.719 -0.594 5.143 1.00 98.62 85 LEU A CA 1
ATOM 700 C C . LEU A 1 85 ? -2.592 0.673 4.304 1.00 98.62 85 LEU A C 1
ATOM 702 O O . LEU A 1 85 ? -3.414 0.904 3.426 1.00 98.62 85 LEU A O 1
ATOM 706 N N . THR A 1 86 ? -1.551 1.471 4.532 1.00 98.19 86 THR A N 1
ATOM 707 C CA . THR A 1 86 ? -1.405 2.801 3.918 1.00 98.19 86 THR A CA 1
ATOM 708 C C . THR A 1 86 ? -0.012 3.034 3.327 1.00 98.19 86 THR A C 1
ATOM 710 O O . THR A 1 86 ? 0.997 2.506 3.795 1.00 98.19 86 THR A O 1
ATOM 713 N N . ASN A 1 87 ? 0.054 3.829 2.260 1.00 97.31 87 ASN A N 1
ATOM 714 C CA . ASN A 1 87 ? 1.254 4.098 1.468 1.00 97.31 87 ASN A CA 1
ATOM 715 C C . ASN A 1 87 ? 1.886 5.464 1.830 1.00 97.31 87 ASN A C 1
ATOM 717 O O . ASN A 1 87 ? 1.718 6.442 1.103 1.00 97.31 87 ASN A O 1
ATOM 721 N N . GLN A 1 88 ? 2.697 5.532 2.887 1.00 94.75 88 GLN A N 1
ATOM 722 C CA . GLN A 1 88 ? 3.208 6.786 3.467 1.00 94.75 88 GLN A CA 1
ATOM 723 C C . GLN A 1 88 ? 4.686 7.065 3.139 1.00 94.75 88 GLN A C 1
ATOM 725 O O . GLN A 1 88 ? 5.578 6.913 3.968 1.00 94.75 88 GLN A O 1
ATOM 730 N N . GLY A 1 89 ? 4.961 7.530 1.918 1.00 92.00 89 GLY A N 1
ATOM 731 C CA . GLY A 1 89 ? 6.325 7.656 1.373 1.00 92.00 89 GLY A CA 1
ATOM 732 C C . GLY A 1 89 ? 7.257 8.693 2.024 1.00 92.00 89 GLY A C 1
ATOM 733 O O . GLY A 1 89 ? 8.365 8.879 1.534 1.00 92.00 89 GLY A O 1
ATOM 734 N N . ARG A 1 90 ? 6.804 9.419 3.055 1.00 91.25 90 ARG A N 1
ATOM 735 C CA . ARG A 1 90 ? 7.560 10.504 3.708 1.00 91.25 90 ARG A CA 1
ATOM 736 C C . ARG A 1 90 ? 7.916 10.219 5.163 1.00 91.25 90 ARG A C 1
ATOM 738 O O . ARG A 1 90 ? 8.499 11.087 5.793 1.00 91.25 90 ARG A O 1
ATOM 745 N N . LEU A 1 91 ? 7.566 9.048 5.706 1.00 93.38 91 LEU A N 1
ATOM 746 C CA . LEU A 1 91 ? 7.828 8.721 7.120 1.00 93.38 91 LEU A CA 1
ATOM 747 C C . LEU A 1 91 ? 9.280 8.306 7.386 1.00 93.38 91 LEU A C 1
ATOM 749 O O . LEU A 1 91 ? 9.680 8.163 8.539 1.00 93.38 91 LEU A O 1
ATOM 753 N N . THR A 1 92 ? 10.061 8.089 6.330 1.00 92.94 92 THR A N 1
ATOM 754 C CA . THR A 1 92 ? 11.485 7.786 6.431 1.00 92.94 92 THR A CA 1
ATOM 755 C C . THR A 1 92 ? 12.298 8.672 5.500 1.00 92.94 92 THR A C 1
ATOM 757 O O . THR A 1 92 ? 11.813 9.103 4.452 1.00 92.94 92 THR A O 1
ATOM 760 N N . THR A 1 93 ? 13.554 8.909 5.861 1.00 90.12 93 THR A N 1
ATOM 761 C CA . THR A 1 93 ? 14.570 9.477 4.972 1.00 90.12 93 THR A CA 1
ATOM 762 C C . THR A 1 93 ? 14.927 8.487 3.856 1.00 90.12 93 THR A C 1
ATOM 764 O O . THR A 1 93 ? 14.492 7.331 3.855 1.00 90.12 93 THR A O 1
ATOM 767 N N . VAL A 1 94 ? 15.744 8.926 2.893 1.00 83.12 94 VAL A N 1
ATOM 768 C CA . VAL A 1 94 ? 16.261 8.061 1.813 1.00 83.12 94 VAL A CA 1
ATOM 769 C C . VAL A 1 94 ? 17.067 6.880 2.371 1.00 83.12 94 VAL A C 1
ATOM 771 O O . VAL A 1 94 ? 17.021 5.791 1.802 1.00 83.12 94 VAL A O 1
ATOM 774 N N . ASP A 1 95 ? 17.741 7.079 3.505 1.00 83.69 95 ASP A N 1
ATOM 775 C CA . ASP A 1 95 ? 18.555 6.068 4.190 1.00 83.69 95 ASP A CA 1
ATOM 776 C C . ASP A 1 95 ? 17.724 5.133 5.098 1.00 83.69 95 ASP A C 1
ATOM 778 O O . ASP A 1 95 ? 18.244 4.167 5.668 1.00 83.69 95 ASP A O 1
ATOM 782 N N . GLY A 1 96 ? 16.412 5.387 5.198 1.00 80.75 96 GLY A N 1
ATOM 783 C CA . GLY A 1 96 ? 15.461 4.581 5.963 1.00 80.75 96 GLY A CA 1
ATOM 784 C C . GLY A 1 96 ? 15.344 4.957 7.443 1.00 80.75 96 GLY A C 1
ATOM 785 O O . GLY A 1 96 ? 14.723 4.219 8.208 1.00 80.75 96 GLY A O 1
ATOM 786 N N . ASP A 1 97 ? 15.924 6.084 7.858 1.00 88.69 97 ASP A N 1
ATOM 787 C CA . ASP A 1 97 ? 15.768 6.606 9.218 1.00 88.69 97 ASP A CA 1
ATOM 788 C C . ASP A 1 97 ? 14.418 7.311 9.377 1.00 88.69 97 ASP A C 1
ATOM 790 O O . ASP A 1 97 ? 13.867 7.829 8.407 1.00 88.69 97 ASP A O 1
ATOM 794 N N . GLU A 1 98 ? 13.869 7.342 10.592 1.00 92.19 98 GLU A N 1
ATOM 795 C CA . GLU A 1 98 ? 12.589 8.005 10.864 1.00 92.19 98 GLU A CA 1
ATOM 796 C C . GLU A 1 98 ? 12.668 9.514 10.560 1.00 92.19 98 GLU A C 1
ATOM 798 O O . GLU A 1 98 ? 13.576 10.207 11.021 1.00 92.19 98 GLU A O 1
ATOM 803 N N . SER A 1 99 ? 11.709 10.027 9.787 1.00 91.69 99 SER A N 1
ATOM 804 C CA . SER A 1 99 ? 11.600 11.456 9.478 1.00 91.69 99 SER A CA 1
ATOM 805 C C . SER A 1 99 ? 10.741 12.205 10.506 1.00 91.69 99 SER A C 1
ATOM 807 O O . SER A 1 99 ? 9.999 11.612 11.292 1.00 91.69 99 SER A O 1
ATOM 809 N N . SER A 1 100 ? 10.769 13.539 10.476 1.00 89.25 100 SER A N 1
ATOM 810 C CA . SER A 1 100 ? 9.891 14.371 11.314 1.00 89.25 100 SER A CA 1
ATOM 811 C C . SER A 1 100 ? 8.398 14.152 11.042 1.00 89.25 100 SER A C 1
ATOM 813 O O . SER A 1 100 ? 7.568 14.244 11.949 1.00 89.25 100 SER A O 1
ATOM 815 N N . GLU A 1 101 ? 8.048 13.814 9.805 1.00 90.25 101 GLU A N 1
ATOM 816 C CA . GLU A 1 101 ? 6.691 13.544 9.345 1.00 90.25 101 GLU A CA 1
ATOM 817 C C . GLU A 1 101 ? 6.117 12.294 10.017 1.00 90.25 101 GLU A C 1
ATOM 819 O O . GLU A 1 101 ? 4.910 12.225 10.248 1.00 90.25 101 GLU A O 1
ATOM 824 N N . ALA A 1 102 ? 6.969 11.336 10.400 1.00 92.56 102 ALA A N 1
ATOM 825 C CA . ALA A 1 102 ? 6.552 10.163 11.157 1.00 92.56 102 ALA A CA 1
ATOM 826 C C . ALA A 1 102 ? 5.954 10.532 12.516 1.00 92.56 102 ALA A C 1
ATOM 828 O O . ALA A 1 102 ? 4.918 9.992 12.890 1.00 92.56 102 ALA A O 1
ATOM 829 N N . SER A 1 103 ? 6.539 11.496 13.230 1.00 91.06 103 SER A N 1
ATOM 830 C CA . SER A 1 103 ? 6.003 11.940 14.522 1.00 91.06 103 SER A CA 1
ATOM 831 C C . SER A 1 103 ? 4.623 12.593 14.376 1.00 91.06 103 SER A C 1
ATOM 833 O O . SER A 1 103 ? 3.719 12.308 15.162 1.00 91.06 103 SER A O 1
ATOM 835 N N . LEU A 1 104 ? 4.423 13.407 13.332 1.00 90.25 104 LEU A N 1
ATOM 836 C CA . LEU A 1 104 ? 3.118 14.006 13.025 1.00 90.25 104 LEU A CA 1
ATOM 837 C C . LEU A 1 104 ? 2.086 12.941 12.640 1.00 90.25 104 LEU A C 1
ATOM 839 O O . LEU A 1 104 ? 0.943 12.995 13.088 1.00 90.25 104 LEU A O 1
ATOM 843 N N . PHE A 1 105 ? 2.496 11.954 11.844 1.00 93.06 105 PHE A N 1
ATOM 844 C CA . PHE A 1 105 ? 1.649 10.840 11.434 1.00 93.06 105 PHE A CA 1
ATOM 845 C C . PHE A 1 105 ? 1.205 9.982 12.626 1.00 93.06 105 PHE A C 1
ATOM 847 O O . PHE A 1 105 ? 0.017 9.698 12.769 1.00 93.06 105 PHE A O 1
ATOM 854 N N . LYS A 1 106 ? 2.137 9.629 13.521 1.00 93.88 106 LYS A N 1
ATOM 855 C CA . LYS A 1 106 ? 1.846 8.882 14.754 1.00 93.88 106 LYS A CA 1
ATOM 856 C C . LYS A 1 106 ? 0.847 9.640 15.633 1.00 93.88 106 LYS A C 1
ATOM 858 O O . LYS A 1 106 ? -0.180 9.079 15.998 1.00 93.88 106 LYS A O 1
ATOM 863 N N . ALA A 1 107 ? 1.089 10.933 15.874 1.00 91.31 107 ALA A N 1
ATOM 864 C CA . ALA A 1 107 ? 0.199 11.780 16.669 1.00 91.31 107 ALA A CA 1
ATOM 865 C C . ALA A 1 107 ? -1.193 11.960 16.034 1.00 91.31 107 ALA A C 1
ATOM 867 O O . ALA A 1 107 ? -2.193 11.961 16.746 1.00 91.31 107 ALA A O 1
ATOM 868 N N . LYS A 1 108 ? -1.275 12.084 14.700 1.00 92.25 108 LYS A N 1
ATOM 869 C CA . LYS A 1 108 ? -2.548 12.117 13.957 1.00 92.25 108 LYS A CA 1
ATOM 870 C C . LYS A 1 108 ? -3.345 10.830 14.192 1.00 92.25 108 LYS A C 1
ATOM 872 O O . LYS A 1 108 ? -4.541 10.889 14.442 1.00 92.25 108 LYS A O 1
ATOM 877 N N . LEU A 1 109 ? -2.699 9.668 14.134 1.00 93.44 109 LEU A N 1
ATOM 878 C CA . LEU A 1 109 ? -3.383 8.387 14.319 1.00 93.44 109 LEU A CA 1
ATOM 879 C C . LEU A 1 109 ? -3.755 8.107 15.778 1.00 93.44 109 LEU A C 1
ATOM 881 O O . LEU A 1 109 ? -4.810 7.523 16.019 1.00 93.44 109 LEU A O 1
ATOM 885 N N . ASP A 1 110 ? -2.953 8.574 16.735 1.00 90.50 110 ASP A N 1
ATOM 886 C CA . ASP A 1 110 ? -3.337 8.578 18.149 1.00 90.50 110 ASP A CA 1
ATOM 887 C C . ASP A 1 110 ? -4.585 9.443 18.386 1.00 90.50 110 ASP A C 1
ATOM 889 O O . ASP A 1 110 ? -5.468 9.045 19.139 1.00 90.50 110 ASP A O 1
ATOM 893 N N . ASP A 1 111 ? -4.706 10.588 17.707 1.00 89.06 111 ASP A N 1
ATOM 894 C CA . ASP A 1 111 ? -5.888 11.458 17.784 1.00 89.06 111 ASP A CA 1
ATOM 895 C C . ASP A 1 111 ? -7.143 10.810 17.180 1.00 89.06 111 ASP A C 1
ATOM 897 O O . ASP A 1 111 ? -8.223 10.881 17.757 1.00 89.06 111 ASP A O 1
ATOM 901 N N . ILE A 1 112 ? -7.002 10.146 16.028 1.00 90.44 112 ILE A N 1
ATOM 902 C CA . ILE A 1 112 ? -8.117 9.492 15.328 1.00 90.44 112 ILE A CA 1
ATOM 903 C C . ILE A 1 112 ? -8.630 8.279 16.112 1.00 90.44 112 ILE A C 1
ATOM 905 O O . ILE A 1 112 ? -9.839 8.077 16.245 1.00 90.44 112 ILE A O 1
ATOM 909 N N . PHE A 1 113 ? -7.712 7.445 16.606 1.00 90.00 113 PHE A N 1
ATOM 910 C CA . PHE A 1 113 ? -8.042 6.115 17.115 1.00 90.00 113 PHE A CA 1
ATOM 911 C C . PHE A 1 113 ? -7.885 5.956 18.628 1.00 90.00 113 PHE A C 1
ATOM 913 O O . PHE A 1 113 ? -8.370 4.971 19.181 1.00 90.00 113 PHE A O 1
ATOM 920 N N . GLY A 1 114 ? -7.268 6.906 19.332 1.00 81.94 114 GLY A N 1
ATOM 921 C CA . GLY A 1 114 ? -7.039 6.822 20.779 1.00 81.94 114 GLY A CA 1
ATOM 922 C C . GLY A 1 114 ? -8.318 6.815 21.627 1.00 81.94 114 GLY A C 1
ATOM 923 O O . GLY A 1 114 ? -8.282 6.389 22.788 1.00 81.94 114 GLY A O 1
ATOM 924 N N . GLU A 1 115 ? -9.440 7.251 21.045 1.00 77.94 115 GLU A N 1
ATOM 925 C CA . GLU A 1 115 ? -10.788 7.211 21.632 1.00 77.94 115 GLU A CA 1
ATOM 926 C C . GLU A 1 115 ? -11.610 5.983 21.200 1.00 77.94 115 GLU A C 1
ATOM 928 O O . GLU A 1 115 ? -12.685 5.728 21.745 1.00 77.94 115 GLU A O 1
ATOM 933 N N . PHE A 1 116 ? -11.120 5.188 20.243 1.00 80.38 116 PHE A N 1
ATOM 934 C CA . PHE A 1 116 ? -11.809 3.983 19.797 1.00 80.38 116 PHE A CA 1
ATOM 935 C C . PHE A 1 116 ? -11.537 2.799 20.729 1.00 80.38 116 PHE A C 1
ATOM 937 O O . PHE A 1 116 ? -10.394 2.444 21.025 1.00 80.38 116 PHE A O 1
ATOM 944 N N . ASP A 1 117 ? -12.608 2.111 21.127 1.00 81.00 117 ASP A N 1
ATOM 945 C CA . ASP A 1 117 ? -12.512 0.833 21.837 1.00 81.00 117 ASP A CA 1
ATOM 946 C C . ASP A 1 117 ? -12.525 -0.381 20.892 1.00 81.00 117 ASP A C 1
ATOM 948 O O . ASP A 1 117 ? -13.232 -1.359 21.119 1.00 81.00 117 ASP A O 1
ATOM 952 N N . ILE A 1 118 ? -11.738 -0.317 19.816 1.00 85.75 118 ILE A N 1
ATOM 953 C CA . ILE A 1 118 ? -11.467 -1.468 18.943 1.00 85.75 118 ILE A CA 1
ATOM 954 C C . ILE A 1 118 ? -9.969 -1.747 18.918 1.00 85.75 118 ILE A C 1
ATOM 956 O O . ILE A 1 118 ? -9.157 -0.834 19.072 1.00 85.75 118 ILE A O 1
ATOM 960 N N . CYS A 1 119 ? -9.591 -3.005 18.716 1.00 84.56 119 CYS A N 1
ATOM 961 C CA . CYS A 1 119 ? -8.203 -3.338 18.426 1.00 84.56 119 CYS A CA 1
ATOM 962 C C . CYS A 1 119 ? -7.968 -3.149 16.933 1.00 84.56 119 CYS A C 1
ATOM 964 O O . CYS A 1 119 ? -8.708 -3.694 16.113 1.00 84.56 119 CYS A O 1
ATOM 966 N N . LEU A 1 120 ? -6.933 -2.391 16.587 1.00 92.00 120 LEU A N 1
ATOM 967 C CA . LEU A 1 120 ? -6.542 -2.185 15.201 1.00 92.00 120 LEU A CA 1
ATOM 968 C C . LEU A 1 120 ? -5.031 -2.265 15.045 1.00 92.00 120 LEU A C 1
ATOM 970 O O . LEU A 1 120 ? -4.261 -2.029 15.982 1.00 92.00 120 LEU A O 1
ATOM 974 N N . THR A 1 121 ? -4.599 -2.636 13.848 1.00 95.81 121 THR A N 1
ATOM 975 C CA . THR A 1 121 ? -3.182 -2.705 13.487 1.00 95.81 121 THR A CA 1
AT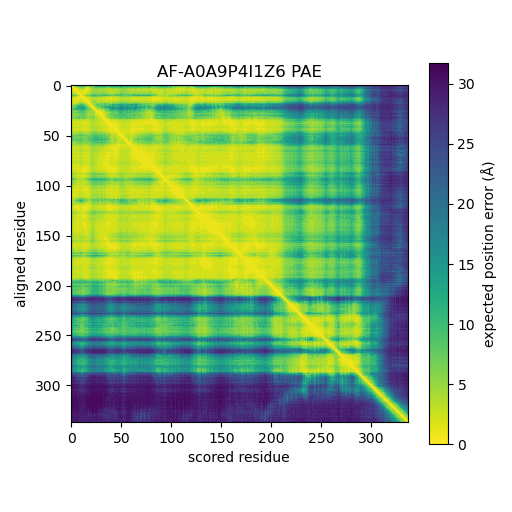OM 976 C C . THR A 1 121 ? -2.945 -1.917 12.213 1.00 95.81 121 THR A C 1
ATOM 978 O O . THR A 1 121 ? -3.721 -2.001 11.272 1.00 95.81 121 THR A O 1
ATOM 981 N N . ILE A 1 122 ? -1.880 -1.133 12.193 1.00 97.81 122 ILE A N 1
ATOM 982 C CA . ILE A 1 122 ? -1.541 -0.213 11.115 1.00 97.81 122 ILE A CA 1
ATOM 983 C C . ILE A 1 122 ? -0.247 -0.692 10.479 1.00 97.81 122 ILE A C 1
ATOM 985 O O . ILE A 1 122 ? 0.719 -0.964 11.182 1.00 97.81 122 ILE A O 1
ATOM 989 N N . TYR A 1 123 ? -0.228 -0.756 9.156 1.00 98.44 123 TYR A N 1
ATOM 990 C CA . TYR A 1 123 ? 0.923 -1.060 8.324 1.00 98.44 123 TYR A CA 1
ATOM 991 C C . TYR A 1 123 ? 1.117 0.107 7.354 1.00 98.44 123 TYR A C 1
ATOM 993 O O . TYR A 1 123 ? 0.378 0.255 6.381 1.00 98.44 123 TYR A O 1
ATOM 1001 N N . ALA A 1 124 ? 2.097 0.964 7.634 1.00 98.06 124 ALA A N 1
ATOM 1002 C CA . ALA A 1 124 ? 2.414 2.135 6.828 1.00 98.06 124 ALA A CA 1
ATOM 1003 C C . ALA A 1 124 ? 3.708 1.906 6.033 1.00 98.06 124 ALA A C 1
ATOM 1005 O O . ALA A 1 124 ? 4.801 1.858 6.598 1.00 98.06 124 ALA A O 1
ATOM 1006 N N . ALA A 1 125 ? 3.591 1.754 4.713 1.00 97.50 125 ALA A N 1
ATOM 1007 C CA . ALA A 1 125 ? 4.727 1.542 3.821 1.00 97.50 125 ALA A CA 1
ATOM 1008 C C . ALA A 1 125 ? 5.478 2.858 3.568 1.00 97.50 125 ALA A C 1
ATOM 1010 O O . ALA A 1 125 ? 4.941 3.773 2.940 1.00 97.50 125 ALA A O 1
ATOM 1011 N N . CYS A 1 126 ? 6.727 2.941 4.027 1.00 95.44 126 CYS A N 1
ATOM 1012 C CA . CYS A 1 126 ? 7.484 4.194 4.098 1.00 95.44 126 CYS A CA 1
ATOM 1013 C C . CYS A 1 126 ? 8.257 4.549 2.820 1.00 95.44 126 CYS A C 1
ATOM 1015 O O . CYS A 1 126 ? 8.679 5.687 2.650 1.00 95.44 126 CYS A O 1
ATOM 1017 N N . GLY A 1 127 ? 8.431 3.600 1.897 1.00 91.75 127 GLY A N 1
ATOM 1018 C CA . GLY A 1 127 ? 9.217 3.794 0.677 1.00 91.75 127 GLY A CA 1
ATOM 1019 C C . GLY A 1 127 ? 8.644 3.060 -0.529 1.00 91.75 127 GLY A C 1
ATOM 1020 O O . GLY A 1 127 ? 7.682 2.306 -0.422 1.00 91.75 127 GLY A O 1
ATOM 1021 N N . ASN A 1 128 ? 9.234 3.264 -1.708 1.00 90.56 128 ASN A N 1
ATOM 1022 C CA . ASN A 1 128 ? 8.866 2.530 -2.926 1.00 90.56 128 ASN A CA 1
ATOM 1023 C C . ASN A 1 128 ? 9.581 1.169 -2.993 1.00 90.56 128 ASN A C 1
ATOM 1025 O O . ASN A 1 128 ? 10.433 0.928 -3.846 1.00 90.56 128 ASN A O 1
ATOM 1029 N N . ASN A 1 129 ? 9.253 0.293 -2.051 1.00 91.75 129 ASN A N 1
ATOM 1030 C CA . ASN A 1 129 ? 9.842 -1.034 -1.878 1.00 91.75 129 ASN A CA 1
ATOM 1031 C C . ASN A 1 129 ? 8.735 -2.099 -1.809 1.00 91.75 129 ASN A C 1
ATOM 1033 O O . ASN A 1 129 ? 7.584 -1.815 -2.131 1.00 91.75 129 ASN A O 1
ATOM 1037 N N . ILE A 1 130 ? 9.076 -3.325 -1.403 1.00 95.50 130 ILE A N 1
ATOM 1038 C CA . ILE A 1 130 ? 8.152 -4.470 -1.339 1.00 95.50 130 ILE A CA 1
ATOM 1039 C C . ILE A 1 130 ? 6.915 -4.240 -0.456 1.00 95.50 130 ILE A C 1
ATOM 1041 O O . ILE A 1 130 ? 5.904 -4.906 -0.664 1.00 95.50 130 ILE A O 1
ATOM 1045 N N . TRP A 1 131 ? 6.975 -3.301 0.492 1.00 96.81 131 TRP A N 1
ATOM 1046 C CA . TRP A 1 131 ? 5.889 -3.004 1.427 1.00 96.81 131 TRP A CA 1
ATOM 1047 C C . TRP A 1 131 ? 4.778 -2.158 0.804 1.00 96.81 131 TRP A C 1
ATOM 1049 O O . TRP A 1 131 ? 3.652 -2.165 1.291 1.00 96.81 131 TRP A O 1
ATOM 1059 N N . ARG A 1 132 ? 5.088 -1.415 -0.265 1.00 97.06 132 ARG A N 1
ATOM 1060 C CA . ARG A 1 132 ? 4.177 -0.443 -0.873 1.00 97.06 132 ARG A CA 1
ATOM 1061 C C . ARG A 1 132 ? 3.154 -1.123 -1.776 1.00 97.06 132 ARG A C 1
ATOM 1063 O O . ARG A 1 132 ? 3.536 -1.759 -2.762 1.00 97.06 132 ARG A O 1
ATOM 1070 N N . LYS A 1 133 ? 1.860 -0.888 -1.524 1.00 97.69 133 LYS A N 1
ATOM 1071 C CA . LYS A 1 133 ? 0.780 -1.285 -2.446 1.00 97.69 133 LYS A CA 1
ATOM 1072 C C . LYS A 1 133 ? 1.068 -0.730 -3.852 1.00 97.69 133 LYS A C 1
ATOM 1074 O O . LYS A 1 133 ? 1.486 0.431 -3.944 1.00 97.69 133 LYS A O 1
ATOM 1079 N N . PRO A 1 134 ? 0.879 -1.508 -4.934 1.00 96.94 134 PRO A N 1
ATOM 1080 C CA . PRO A 1 134 ? 0.164 -2.790 -4.997 1.00 96.94 134 PRO A CA 1
ATOM 1081 C C . PRO A 1 134 ? 1.005 -4.053 -4.720 1.00 96.94 134 PRO A C 1
ATOM 1083 O O . PRO A 1 134 ? 0.541 -5.162 -4.972 1.00 96.94 134 PRO A O 1
ATOM 1086 N N . ARG A 1 135 ? 2.252 -3.936 -4.245 1.00 97.00 135 ARG A N 1
ATOM 1087 C CA . ARG A 1 135 ? 3.108 -5.106 -3.966 1.00 97.00 135 ARG A CA 1
ATOM 1088 C C . ARG A 1 135 ? 2.632 -5.846 -2.712 1.00 97.00 135 ARG A C 1
ATOM 1090 O O . ARG A 1 135 ? 2.040 -5.252 -1.817 1.00 97.00 135 ARG A O 1
ATOM 1097 N N . THR A 1 136 ? 2.940 -7.138 -2.632 1.00 98.00 136 THR A N 1
ATOM 1098 C CA . THR A 1 136 ? 2.376 -8.054 -1.626 1.00 98.00 136 THR A CA 1
ATOM 1099 C C . THR A 1 136 ? 3.224 -8.206 -0.359 1.00 98.00 136 THR A C 1
ATOM 1101 O O . THR A 1 136 ? 2.883 -8.999 0.513 1.00 98.00 136 THR A O 1
ATOM 1104 N N . GLY A 1 137 ? 4.327 -7.463 -0.199 1.00 97.94 137 GLY A N 1
ATOM 1105 C CA . GLY A 1 137 ? 5.214 -7.639 0.958 1.00 97.94 137 GLY A CA 1
ATOM 1106 C C . GLY A 1 137 ? 4.489 -7.418 2.288 1.00 97.94 137 GLY A C 1
ATOM 1107 O O . GLY A 1 137 ? 4.578 -8.252 3.187 1.00 97.94 137 GLY A O 1
ATOM 1108 N N . ALA A 1 138 ? 3.706 -6.338 2.391 1.00 97.75 138 ALA A N 1
ATOM 1109 C CA . ALA A 1 138 ? 2.945 -6.036 3.604 1.00 97.75 138 ALA A CA 1
ATOM 1110 C C . ALA A 1 138 ? 1.880 -7.104 3.912 1.00 97.75 138 ALA A C 1
ATOM 1112 O O . ALA A 1 138 ? 1.662 -7.413 5.078 1.00 97.75 138 ALA A O 1
ATOM 1113 N N . TRP A 1 139 ? 1.283 -7.718 2.885 1.00 98.31 139 TRP A N 1
ATOM 1114 C CA . TRP A 1 139 ? 0.313 -8.807 3.034 1.00 98.31 139 TRP A CA 1
ATOM 1115 C C . TRP A 1 139 ? 0.919 -10.022 3.737 1.00 98.31 139 TRP A C 1
ATOM 1117 O O . TRP A 1 139 ? 0.442 -10.442 4.788 1.00 98.31 139 TRP A O 1
ATOM 1127 N N . HIS A 1 140 ? 2.032 -10.540 3.211 1.00 97.94 140 HIS A N 1
ATOM 1128 C CA . HIS A 1 140 ? 2.715 -11.685 3.816 1.00 97.94 140 HIS A CA 1
ATOM 1129 C C . HIS A 1 140 ? 3.195 -11.372 5.236 1.00 97.94 140 HIS A C 1
ATOM 1131 O O . HIS A 1 140 ? 3.144 -12.226 6.121 1.00 97.94 140 HIS A O 1
ATOM 1137 N N . LYS A 1 141 ? 3.606 -10.121 5.472 1.00 97.69 141 LYS A N 1
ATOM 1138 C CA . LYS A 1 141 ? 4.018 -9.662 6.795 1.00 97.69 141 LYS A CA 1
ATOM 1139 C C . LYS A 1 141 ? 2.873 -9.663 7.808 1.00 97.69 141 LYS A C 1
ATOM 1141 O O . LYS A 1 141 ? 3.068 -10.108 8.936 1.00 97.69 141 LYS A O 1
ATOM 1146 N N . MET A 1 142 ? 1.682 -9.220 7.409 1.00 97.44 142 MET A N 1
ATOM 1147 C CA . MET A 1 142 ? 0.483 -9.311 8.246 1.00 97.44 142 MET A CA 1
ATOM 1148 C C . MET A 1 142 ? 0.201 -10.765 8.630 1.00 97.44 142 MET A C 1
ATOM 1150 O O . MET A 1 142 ? 0.095 -11.074 9.812 1.00 97.44 142 MET A O 1
ATOM 1154 N N . GLN A 1 143 ? 0.169 -11.677 7.657 1.00 97.81 143 GLN A N 1
ATOM 1155 C CA . GLN A 1 143 ? -0.082 -13.100 7.913 1.00 97.81 143 GLN A CA 1
ATOM 1156 C C . GLN A 1 143 ? 0.901 -13.680 8.943 1.00 97.81 143 GLN A C 1
ATOM 1158 O O . GLN A 1 143 ? 0.492 -14.321 9.913 1.00 97.81 143 GLN A O 1
ATOM 1163 N N . GLU A 1 144 ? 2.193 -13.386 8.780 1.00 97.19 144 GLU A N 1
ATOM 1164 C CA . GLU A 1 144 ? 3.260 -13.815 9.690 1.00 97.19 144 GLU A CA 1
ATOM 1165 C C . GLU A 1 144 ? 3.108 -13.229 11.108 1.00 97.19 144 GLU A C 1
ATOM 1167 O O . GLU A 1 144 ? 3.289 -13.928 12.111 1.00 97.19 144 GLU A O 1
ATOM 1172 N N . ASP A 1 145 ? 2.792 -11.938 11.217 1.00 96.06 145 ASP A N 1
ATOM 1173 C CA . ASP A 1 145 ? 2.656 -11.247 12.500 1.00 96.06 145 ASP A CA 1
ATOM 1174 C C . ASP A 1 145 ? 1.452 -11.750 13.296 1.00 96.06 145 ASP A C 1
ATOM 1176 O O . ASP A 1 145 ? 1.553 -11.974 14.505 1.00 96.06 145 ASP A O 1
ATOM 1180 N N . PHE A 1 146 ? 0.318 -11.952 12.629 1.00 95.00 146 PHE A N 1
ATOM 1181 C CA . PHE A 1 146 ? -0.896 -12.459 13.260 1.00 95.00 146 PHE A CA 1
ATOM 1182 C C . PHE A 1 146 ? -0.750 -13.920 13.680 1.00 95.00 146 PHE A C 1
ATOM 1184 O O . PHE A 1 146 ? -1.103 -14.254 14.813 1.00 95.00 146 PHE A O 1
ATOM 1191 N N . ALA A 1 147 ? -0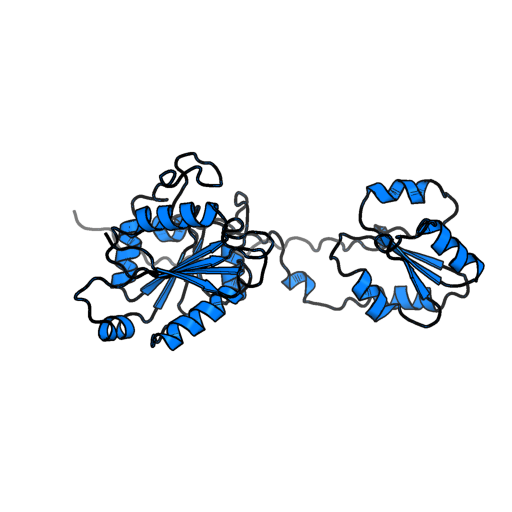.136 -14.762 12.842 1.00 95.19 147 ALA A N 1
ATOM 1192 C CA . ALA A 1 147 ? 0.178 -16.141 13.206 1.00 95.19 147 ALA A CA 1
ATOM 1193 C C . ALA A 1 147 ? 1.081 -16.204 14.451 1.00 95.19 147 ALA A C 1
ATOM 1195 O O . ALA A 1 147 ? 0.777 -16.924 15.402 1.00 95.19 147 ALA A O 1
ATOM 1196 N N . ARG A 1 148 ? 2.142 -15.383 14.520 1.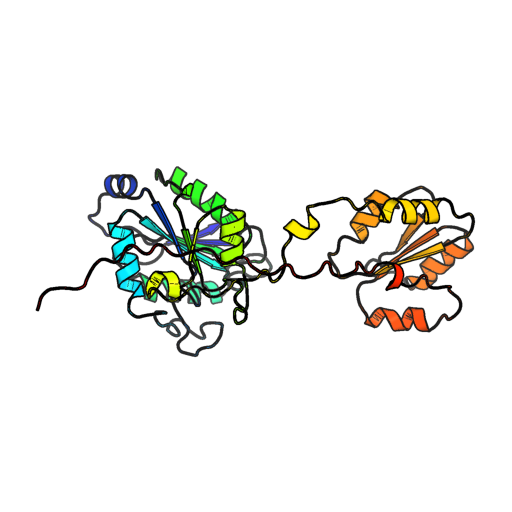00 94.81 148 ARG A N 1
ATOM 1197 C CA . ARG A 1 148 ? 3.013 -15.309 15.712 1.00 94.81 148 ARG A CA 1
ATOM 1198 C C . ARG A 1 148 ? 2.303 -14.809 16.963 1.00 94.81 148 ARG A C 1
ATOM 1200 O O . ARG A 1 148 ? 2.650 -15.222 18.067 1.00 94.81 148 ARG A O 1
ATOM 1207 N N . LYS A 1 149 ? 1.316 -13.927 16.811 1.00 91.31 149 LYS A N 1
ATOM 1208 C CA . LYS A 1 149 ? 0.469 -13.469 17.921 1.00 91.31 149 LYS A CA 1
ATOM 1209 C C . LYS A 1 149 ? -0.574 -14.516 18.340 1.00 91.31 149 LYS A C 1
ATOM 1211 O O . LYS A 1 149 ? -1.222 -14.323 19.371 1.00 91.31 149 LYS A O 1
ATOM 1216 N N . GLY A 1 150 ? -0.697 -15.626 17.609 1.00 92.19 150 GLY A N 1
ATOM 1217 C CA . GLY A 1 150 ? -1.611 -16.730 17.897 1.00 92.19 150 GLY A CA 1
ATOM 1218 C C . GLY A 1 150 ? -3.025 -16.530 17.350 1.00 92.19 150 GLY A C 1
ATOM 1219 O O . GLY A 1 150 ? -3.954 -17.130 17.879 1.00 92.19 150 GLY A O 1
ATOM 1220 N N . PHE A 1 151 ? -3.204 -15.671 16.344 1.00 93.25 151 PHE A N 1
ATOM 1221 C CA . PHE A 1 151 ? -4.475 -15.544 15.629 1.00 93.25 151 PHE A CA 1
ATOM 1222 C C . PHE A 1 151 ? -4.607 -16.623 14.548 1.00 93.25 151 PHE A C 1
ATOM 1224 O O . PHE A 1 151 ? -3.612 -17.057 13.967 1.00 93.25 151 PHE A O 1
ATOM 1231 N N . THR A 1 152 ? -5.847 -17.009 14.247 1.00 93.81 152 THR A N 1
ATOM 1232 C CA . THR A 1 152 ? -6.198 -18.021 13.233 1.00 93.81 152 THR A CA 1
ATOM 1233 C C . THR A 1 152 ? -7.094 -17.413 12.152 1.00 93.81 152 THR A C 1
ATOM 1235 O O . THR A 1 152 ? -8.204 -17.866 11.912 1.00 93.81 152 THR A O 1
ATOM 1238 N N . ILE A 1 153 ? -6.615 -16.332 11.530 1.00 95.12 153 ILE A N 1
ATOM 1239 C CA . ILE A 1 153 ? -7.385 -15.573 10.534 1.00 95.12 153 ILE A CA 1
ATOM 1240 C C . ILE A 1 153 ? -7.548 -16.362 9.224 1.00 95.12 153 ILE A C 1
ATOM 1242 O O . ILE A 1 153 ? -6.564 -16.845 8.657 1.00 95.12 153 ILE A O 1
ATOM 1246 N N . GLU A 1 154 ? -8.776 -16.401 8.712 1.00 95.31 154 GLU A N 1
ATOM 1247 C CA . GLU A 1 154 ? -9.176 -16.859 7.378 1.00 95.31 154 GLU A CA 1
ATOM 1248 C C . GLU A 1 154 ? -8.883 -15.759 6.343 1.00 95.31 154 GLU A C 1
ATOM 1250 O O . GLU A 1 154 ? -9.722 -14.928 5.995 1.00 95.31 154 GLU A O 1
ATOM 1255 N N . TRP A 1 155 ? -7.623 -15.689 5.907 1.00 96.00 155 TRP A N 1
ATOM 1256 C CA . TRP A 1 155 ? -7.128 -14.622 5.025 1.00 96.00 155 TRP A CA 1
ATOM 1257 C C . TRP A 1 155 ? -7.738 -14.625 3.618 1.00 96.00 155 TRP A C 1
ATOM 1259 O O . TRP A 1 155 ? -7.699 -13.599 2.946 1.00 96.00 155 TRP A O 1
ATOM 1269 N N . ASP A 1 156 ? -8.271 -15.755 3.167 1.00 93.38 156 ASP A N 1
ATOM 1270 C CA . ASP A 1 156 ? -8.974 -15.917 1.891 1.00 93.38 156 ASP A CA 1
ATOM 1271 C C . ASP A 1 156 ? -10.330 -15.199 1.858 1.00 93.38 156 ASP A C 1
ATOM 1273 O O . ASP A 1 156 ? -10.803 -14.839 0.785 1.00 93.38 156 ASP A O 1
ATOM 1277 N N . GLN A 1 157 ? -10.923 -14.942 3.026 1.00 94.50 157 GLN A N 1
ATOM 1278 C CA . GLN A 1 157 ? -12.152 -14.157 3.185 1.00 94.50 157 GLN A CA 1
ATOM 1279 C C . GLN A 1 157 ? -11.880 -12.695 3.549 1.00 94.50 157 GLN A C 1
ATOM 1281 O O . GLN A 1 157 ? -12.803 -11.935 3.850 1.00 94.50 157 GLN A O 1
ATOM 1286 N N . ALA A 1 158 ? -10.609 -12.288 3.578 1.00 97.88 158 ALA A N 1
ATOM 1287 C CA . ALA A 1 158 ? -10.280 -10.897 3.803 1.00 97.88 158 ALA A CA 1
ATOM 1288 C C . ALA A 1 158 ? -10.758 -10.035 2.629 1.00 97.88 158 ALA A C 1
ATOM 1290 O O . ALA A 1 158 ? -10.927 -10.498 1.502 1.00 97.88 158 ALA A O 1
ATOM 1291 N N . PHE A 1 159 ? -10.914 -8.746 2.892 1.00 98.62 159 PHE A N 1
ATOM 1292 C CA . PHE A 1 159 ? -11.166 -7.749 1.862 1.00 98.62 159 PHE A CA 1
ATOM 1293 C C . PHE A 1 159 ? -10.395 -6.475 2.175 1.00 98.62 159 PHE A C 1
ATOM 1295 O O . PHE A 1 159 ? -9.995 -6.246 3.321 1.00 98.62 159 PHE A O 1
ATOM 1302 N N . LEU A 1 160 ? -10.210 -5.632 1.163 1.00 98.81 160 LEU A N 1
ATOM 1303 C CA . LEU A 1 160 ? -9.678 -4.288 1.335 1.00 98.81 160 LEU A CA 1
ATOM 1304 C C . LEU A 1 160 ? -10.658 -3.241 0.808 1.00 98.81 160 LEU A C 1
ATOM 1306 O O . LEU A 1 160 ? -11.206 -3.371 -0.286 1.00 98.81 160 LEU A O 1
ATOM 1310 N N . VAL A 1 161 ? -10.837 -2.181 1.591 1.00 98.81 161 VAL A N 1
ATOM 1311 C CA . VAL A 1 161 ? -11.537 -0.964 1.179 1.00 98.81 161 VAL A CA 1
ATOM 1312 C C . VAL A 1 161 ? -10.502 0.110 0.864 1.00 98.81 161 VAL A C 1
ATOM 1314 O O . VAL A 1 161 ? -9.606 0.345 1.678 1.00 98.81 161 VAL A O 1
ATOM 1317 N N . GLY A 1 162 ? -10.590 0.739 -0.306 1.00 98.31 162 GLY A N 1
ATOM 1318 C CA . GLY A 1 162 ? -9.609 1.737 -0.742 1.00 98.31 162 GLY A CA 1
ATOM 1319 C C . GLY A 1 162 ? -10.109 2.629 -1.875 1.00 98.31 162 GLY A C 1
ATOM 1320 O O . GLY A 1 162 ? -10.910 2.198 -2.704 1.00 98.31 162 GLY A O 1
ATOM 1321 N N . ASP A 1 163 ? -9.647 3.874 -1.929 1.00 96.56 163 ASP A N 1
ATOM 1322 C CA . ASP A 1 163 ? -10.039 4.864 -2.937 1.00 96.56 163 ASP A CA 1
ATOM 1323 C C . ASP A 1 163 ? -9.205 4.766 -4.222 1.00 96.56 163 ASP A C 1
ATOM 1325 O O . ASP A 1 163 ? -9.672 5.177 -5.288 1.00 96.56 163 ASP A O 1
ATOM 1329 N N . ALA A 1 164 ? -8.004 4.175 -4.160 1.00 96.44 164 ALA A N 1
ATOM 1330 C CA . ALA A 1 164 ? -7.153 3.954 -5.327 1.00 96.44 164 ALA A CA 1
ATOM 1331 C C . ALA A 1 164 ? -7.655 2.759 -6.161 1.00 96.44 164 ALA A C 1
ATOM 1333 O O . ALA A 1 164 ? -6.999 1.714 -6.262 1.00 96.44 164 ALA A O 1
ATOM 1334 N N . ALA A 1 165 ? -8.835 2.931 -6.761 1.00 96.19 165 ALA A N 1
ATOM 1335 C CA . ALA A 1 165 ? -9.626 1.903 -7.429 1.00 96.19 165 ALA A CA 1
ATOM 1336 C C . ALA A 1 165 ? -9.428 1.843 -8.954 1.00 96.19 165 ALA A C 1
ATOM 1338 O O . ALA A 1 165 ? -9.975 0.958 -9.615 1.00 96.19 165 ALA A O 1
ATOM 1339 N N . GLY A 1 166 ? -8.664 2.773 -9.537 1.00 94.12 166 GLY A N 1
ATOM 1340 C CA . GLY A 1 166 ? -8.463 2.848 -10.987 1.00 94.12 166 GLY A CA 1
ATOM 1341 C C . GLY A 1 166 ? -9.683 3.354 -11.763 1.00 94.12 166 GLY A C 1
ATOM 1342 O O . GLY A 1 166 ? -9.814 3.076 -12.957 1.00 94.12 166 GLY A O 1
ATOM 1343 N N . ARG A 1 167 ? -10.588 4.094 -11.114 1.00 94.38 167 ARG A N 1
ATOM 1344 C CA . ARG A 1 167 ? -11.680 4.809 -11.792 1.00 94.38 167 ARG A CA 1
ATOM 1345 C C . ARG A 1 167 ? -11.112 5.976 -12.613 1.00 94.38 167 ARG A C 1
ATOM 1347 O O . ARG A 1 167 ? -10.007 6.446 -12.329 1.00 94.38 167 ARG A O 1
ATOM 1354 N N . PRO A 1 168 ? -11.851 6.519 -13.601 1.00 89.12 168 PRO A N 1
ATOM 1355 C CA . PRO A 1 168 ? -11.356 7.601 -14.460 1.00 89.12 168 PRO A CA 1
ATOM 1356 C C . PRO A 1 168 ? -10.836 8.844 -13.721 1.00 89.12 168 PRO A C 1
ATOM 1358 O O . PRO A 1 168 ? -9.973 9.545 -14.246 1.00 89.12 168 PRO A O 1
ATOM 1361 N N . LYS A 1 169 ? -11.365 9.127 -12.523 1.00 88.00 169 LYS A N 1
ATOM 1362 C CA . LYS A 1 169 ? -10.962 10.269 -11.688 1.00 88.00 169 LYS A CA 1
ATOM 1363 C C . LYS A 1 169 ? -9.886 9.930 -10.654 1.00 88.0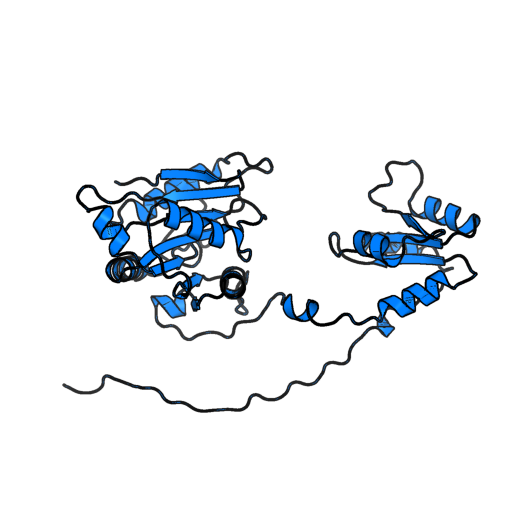0 169 LYS A C 1
ATOM 1365 O O . LYS A 1 169 ? -9.309 10.852 -10.086 1.00 88.00 169 LYS A O 1
ATOM 1370 N N . ASP A 1 170 ? -9.598 8.652 -10.418 1.00 90.81 170 ASP A N 1
ATOM 1371 C CA . ASP A 1 170 ? -8.658 8.255 -9.373 1.00 90.81 170 ASP A CA 1
ATOM 1372 C C . ASP A 1 170 ? -7.221 8.567 -9.793 1.00 90.81 170 ASP A C 1
ATOM 1374 O O . ASP A 1 170 ? -6.795 8.327 -10.930 1.00 90.81 170 ASP A O 1
ATOM 1378 N N . HIS A 1 171 ? -6.413 9.043 -8.848 1.00 84.62 171 HIS A N 1
ATOM 1379 C CA . HIS A 1 171 ? -4.992 9.306 -9.081 1.00 84.62 171 HIS A CA 1
ATOM 1380 C C . HIS A 1 171 ? -4.157 8.023 -9.180 1.00 84.62 171 HIS A C 1
ATOM 1382 O O . HIS A 1 171 ? -3.141 8.013 -9.881 1.00 84.62 171 HIS A O 1
ATOM 1388 N N . ALA A 1 172 ? -4.618 6.915 -8.600 1.00 91.25 172 ALA A N 1
ATOM 1389 C CA . ALA A 1 172 ? -3.933 5.624 -8.596 1.00 91.25 172 ALA A CA 1
ATOM 1390 C C . ALA A 1 172 ? -4.921 4.445 -8.671 1.00 91.25 172 ALA A C 1
ATOM 1392 O O . ALA A 1 172 ? -6.126 4.615 -8.525 1.00 91.25 172 ALA A O 1
ATOM 1393 N N . ASP A 1 173 ? -4.389 3.253 -8.918 1.00 94.62 173 ASP A N 1
ATOM 1394 C CA . ASP A 1 173 ? -5.082 1.956 -8.926 1.00 94.62 173 ASP A CA 1
ATOM 1395 C C . ASP A 1 173 ? -4.435 0.960 -7.937 1.00 94.62 173 ASP A C 1
ATOM 1397 O O . ASP A 1 173 ? -4.581 -0.255 -8.059 1.00 94.62 173 ASP A O 1
ATOM 1401 N N . ALA A 1 174 ? -3.683 1.477 -6.956 1.00 96.44 174 ALA A N 1
ATOM 1402 C CA . ALA A 1 174 ? -2.816 0.687 -6.085 1.00 96.44 174 ALA A CA 1
ATOM 1403 C C . ALA A 1 174 ? -3.572 -0.219 -5.100 1.00 96.44 174 ALA A C 1
ATOM 1405 O O . ALA A 1 174 ? -3.064 -1.294 -4.782 1.00 96.44 174 ALA A O 1
ATOM 1406 N N . ASP A 1 175 ? -4.745 0.192 -4.618 1.00 98.00 175 ASP A N 1
ATOM 1407 C CA . ASP A 1 175 ? -5.549 -0.599 -3.678 1.00 98.00 175 ASP A CA 1
ATOM 1408 C C . ASP A 1 175 ? -6.229 -1.751 -4.395 1.00 98.00 175 ASP A C 1
ATOM 1410 O O . ASP A 1 175 ? -6.111 -2.909 -3.993 1.00 98.00 175 ASP A O 1
ATOM 1414 N N . TRP A 1 176 ? -6.850 -1.446 -5.532 1.00 97.25 176 TRP A N 1
ATOM 1415 C CA . TRP A 1 176 ? -7.457 -2.463 -6.373 1.00 97.25 176 TRP A CA 1
ATOM 1416 C C . TRP A 1 176 ? -6.419 -3.474 -6.877 1.00 97.25 176 TRP A C 1
ATOM 1418 O O . TRP A 1 176 ? -6.623 -4.681 -6.756 1.00 97.25 176 TRP A O 1
ATOM 1428 N N . HIS A 1 177 ? -5.268 -3.014 -7.383 1.00 97.00 177 HIS A N 1
ATOM 1429 C CA . HIS A 1 177 ? -4.208 -3.921 -7.840 1.00 97.00 177 HIS A CA 1
ATOM 1430 C C . HIS A 1 177 ? -3.555 -4.698 -6.699 1.00 97.00 177 HIS A C 1
ATOM 1432 O O . HIS A 1 177 ? -3.113 -5.820 -6.930 1.00 97.00 177 HIS A O 1
ATOM 1438 N N . PHE A 1 178 ? -3.50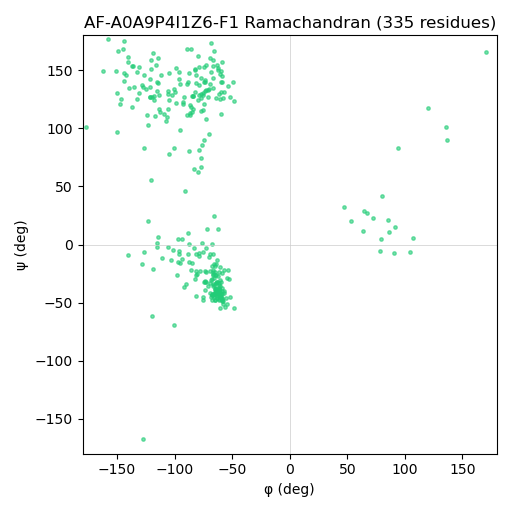1 -4.155 -5.477 1.00 98.19 178 PHE A N 1
ATOM 1439 C CA . PHE A 1 178 ? -3.083 -4.938 -4.313 1.00 98.19 178 PHE A CA 1
ATOM 1440 C C . PHE A 1 178 ? -4.001 -6.149 -4.131 1.00 98.19 178 PHE A C 1
ATOM 1442 O O . PHE A 1 178 ? -3.505 -7.268 -4.031 1.00 98.19 178 PHE A O 1
ATOM 1449 N N . CYS A 1 179 ? -5.319 -5.936 -4.181 1.00 97.94 179 CYS A N 1
ATOM 1450 C CA . CYS A 1 179 ? -6.312 -7.001 -4.036 1.00 97.94 179 CYS A CA 1
ATOM 1451 C C . CYS A 1 179 ? -6.210 -8.046 -5.145 1.00 97.94 179 CYS A C 1
ATOM 1453 O O . CYS A 1 179 ? -6.214 -9.239 -4.856 1.00 97.94 179 CYS A O 1
ATOM 1455 N N . LEU A 1 180 ? -6.021 -7.611 -6.397 1.00 95.94 180 LEU A N 1
ATOM 1456 C CA . LEU A 1 180 ? -5.763 -8.520 -7.518 1.00 95.94 180 LEU A CA 1
ATOM 1457 C C . LEU A 1 180 ? -4.500 -9.366 -7.302 1.00 95.94 180 LEU A C 1
ATOM 1459 O O . LEU A 1 180 ? -4.494 -10.549 -7.631 1.00 95.94 180 LEU A O 1
ATOM 1463 N N . ASN A 1 181 ? -3.434 -8.775 -6.754 1.00 96.69 181 ASN A N 1
ATOM 1464 C CA . ASN A 1 181 ? -2.160 -9.465 -6.551 1.00 96.69 181 ASN A CA 1
ATOM 1465 C C . ASN A 1 181 ? -2.198 -10.483 -5.405 1.00 96.69 181 ASN A C 1
ATOM 1467 O O . ASN A 1 181 ? -1.477 -11.477 -5.469 1.00 96.69 181 ASN A O 1
ATOM 1471 N N . VAL A 1 182 ? -2.987 -10.235 -4.353 1.00 97.69 182 VAL A N 1
ATOM 1472 C CA . VAL A 1 182 ? -3.099 -11.151 -3.201 1.00 97.69 182 VAL A CA 1
ATOM 1473 C C . VAL A 1 182 ? -4.307 -12.089 -3.288 1.00 97.69 182 VAL A C 1
ATOM 1475 O O . VAL A 1 182 ? -4.329 -13.092 -2.582 1.00 97.69 182 VAL A O 1
ATOM 1478 N N . GLY A 1 183 ? -5.270 -11.796 -4.166 1.00 97.31 183 GLY A N 1
ATOM 1479 C CA . GLY A 1 183 ? -6.462 -12.613 -4.394 1.00 97.31 183 GLY A CA 1
ATOM 1480 C C . GLY A 1 183 ? -7.567 -12.416 -3.355 1.00 97.31 183 GLY A C 1
ATOM 1481 O O . GLY A 1 183 ? -8.154 -13.404 -2.934 1.00 97.31 183 GLY A O 1
ATOM 1482 N N . ILE A 1 184 ? -7.833 -11.171 -2.942 1.00 98.00 184 ILE A N 1
ATOM 1483 C CA . ILE A 1 184 ? -8.908 -10.825 -1.991 1.00 98.00 184 ILE A CA 1
ATOM 1484 C C . ILE A 1 184 ? -9.937 -9.879 -2.613 1.00 98.00 184 ILE A C 1
ATOM 1486 O O . ILE A 1 184 ? -9.667 -9.243 -3.638 1.00 98.00 184 ILE A O 1
ATOM 1490 N N . ASP A 1 185 ? -11.094 -9.748 -1.968 1.00 97.88 185 ASP A N 1
ATOM 1491 C CA . ASP A 1 185 ? -12.142 -8.828 -2.404 1.00 97.88 185 ASP A CA 1
ATOM 1492 C C . ASP A 1 185 ? -11.731 -7.357 -2.236 1.00 97.88 185 ASP A C 1
ATOM 1494 O O . ASP A 1 185 ? -10.994 -6.981 -1.318 1.00 97.88 185 ASP A O 1
ATOM 1498 N N . PHE A 1 186 ? -12.243 -6.508 -3.130 1.00 98.00 186 PHE A N 1
ATOM 1499 C CA . PHE A 1 186 ? -11.979 -5.071 -3.139 1.00 98.00 186 PHE A CA 1
ATOM 1500 C C . PHE A 1 186 ? -13.263 -4.256 -3.260 1.00 98.00 186 PHE A C 1
ATOM 1502 O O . PHE A 1 186 ? -14.046 -4.450 -4.199 1.00 98.00 186 PHE A O 1
ATOM 1509 N N . TYR A 1 187 ? -13.395 -3.271 -2.376 1.00 98.12 187 TYR A N 1
ATOM 1510 C CA . TYR A 1 187 ? -14.496 -2.315 -2.357 1.00 98.12 187 TYR A CA 1
ATOM 1511 C C . TYR A 1 187 ? -13.961 -0.882 -2.352 1.00 98.12 187 TYR A C 1
ATOM 1513 O O . TYR A 1 187 ? -12.932 -0.595 -1.739 1.00 98.12 187 TYR A O 1
ATOM 1521 N N . THR A 1 188 ? -14.669 0.044 -2.994 1.00 97.88 188 THR A N 1
ATOM 1522 C CA . THR A 1 188 ? -14.406 1.475 -2.783 1.00 97.88 188 THR A CA 1
ATOM 1523 C C . THR A 1 188 ? -15.069 1.957 -1.486 1.00 97.88 188 THR A C 1
ATOM 1525 O O . THR A 1 188 ? -15.981 1.291 -0.979 1.00 97.88 188 THR A O 1
ATOM 1528 N N . PRO A 1 189 ? -14.663 3.114 -0.927 1.00 97.62 189 PRO A N 1
ATOM 1529 C CA . PRO A 1 189 ? -15.305 3.670 0.261 1.00 97.62 189 PRO A CA 1
ATOM 1530 C C . PRO A 1 189 ? -16.810 3.885 0.054 1.00 97.62 189 PRO A C 1
ATOM 1532 O O . PRO A 1 189 ? -17.607 3.563 0.931 1.00 97.62 189 PRO A O 1
ATOM 1535 N N . GLU A 1 190 ? -17.217 4.346 -1.132 1.00 96.56 190 GLU A N 1
ATOM 1536 C CA . GLU A 1 190 ? -18.625 4.559 -1.479 1.00 96.56 190 GLU A CA 1
ATOM 1537 C C . GLU A 1 190 ? -19.416 3.248 -1.502 1.00 96.56 190 GLU A C 1
ATOM 1539 O O . GLU A 1 190 ? -20.488 3.160 -0.905 1.00 96.56 190 GLU A O 1
ATOM 1544 N N . GLU A 1 191 ? -18.889 2.211 -2.153 1.00 96.88 191 GLU A N 1
ATOM 1545 C CA . GLU A 1 191 ? -19.534 0.895 -2.203 1.00 96.88 191 GLU A CA 1
ATOM 1546 C C . GLU A 1 191 ? -19.687 0.300 -0.796 1.00 96.88 191 GLU A C 1
ATOM 1548 O O . GLU A 1 191 ? -20.743 -0.234 -0.456 1.00 96.88 191 GLU A O 1
ATOM 1553 N N . PHE A 1 192 ? -18.646 0.415 0.035 1.00 98.06 192 PHE A N 1
ATOM 1554 C CA . PHE A 1 192 ? -18.588 -0.258 1.328 1.00 98.06 192 PHE A CA 1
ATOM 1555 C C . PHE A 1 192 ? -19.346 0.467 2.446 1.00 98.06 192 PHE A C 1
ATOM 1557 O O . PHE A 1 192 ? -20.032 -0.171 3.247 1.00 98.06 192 PHE A O 1
ATOM 1564 N N . PHE A 1 193 ? -19.201 1.791 2.545 1.00 97.75 193 PHE A N 1
ATOM 1565 C CA . PHE A 1 193 ? -19.749 2.565 3.661 1.00 97.75 193 PHE A CA 1
ATOM 1566 C C . PHE A 1 193 ? -21.151 3.104 3.384 1.00 97.75 193 PHE A C 1
ATOM 1568 O O . PHE A 1 193 ? -21.966 3.143 4.305 1.00 97.75 193 PHE A O 1
ATOM 1575 N N . THR A 1 194 ? -21.449 3.508 2.145 1.00 95.50 194 THR A N 1
ATOM 1576 C CA . THR A 1 194 ? -22.717 4.182 1.807 1.00 95.50 194 THR A CA 1
ATOM 1577 C C . THR A 1 194 ? -23.607 3.382 0.856 1.00 95.50 194 THR A C 1
ATOM 1579 O O . THR A 1 194 ? -24.725 3.809 0.568 1.00 95.50 194 THR A O 1
ATOM 1582 N N . GLY A 1 195 ? -23.155 2.210 0.392 1.00 93.12 195 GLY A N 1
ATOM 1583 C CA . GLY A 1 195 ? -23.886 1.399 -0.586 1.00 93.12 195 GLY A CA 1
ATOM 1584 C C . GLY A 1 195 ? -23.962 2.065 -1.962 1.00 93.12 195 GLY A C 1
ATOM 1585 O O . GLY A 1 195 ? -24.919 1.850 -2.708 1.00 93.12 195 GLY A O 1
ATOM 1586 N N . GLY A 1 196 ? -22.981 2.916 -2.277 1.00 91.19 196 GLY A N 1
ATOM 1587 C CA . GLY A 1 196 ? -22.864 3.603 -3.553 1.00 91.19 196 GLY A CA 1
ATOM 1588 C C . GLY A 1 196 ? -22.771 2.638 -4.735 1.00 91.19 196 GLY A C 1
ATOM 1589 O O . GLY A 1 196 ? -22.389 1.474 -4.608 1.00 91.19 196 GLY A O 1
ATOM 1590 N N . VAL A 1 197 ? -23.131 3.132 -5.919 1.00 89.88 197 VAL A N 1
ATOM 1591 C CA . VAL A 1 197 ? -23.074 2.336 -7.148 1.00 89.88 197 VAL A CA 1
ATOM 1592 C C . VAL A 1 197 ? -21.622 2.173 -7.584 1.00 89.88 197 VAL A C 1
ATOM 1594 O O . VAL A 1 197 ? -20.890 3.155 -7.688 1.00 89.88 197 VAL A O 1
ATOM 1597 N N . SER A 1 198 ? -21.239 0.935 -7.894 1.00 88.56 198 SER A N 1
ATOM 1598 C CA . SER A 1 198 ? -19.912 0.627 -8.421 1.00 88.56 198 SER A CA 1
ATOM 1599 C C . SER A 1 198 ? -19.655 1.352 -9.743 1.00 88.56 198 SER A C 1
ATOM 1601 O O . SER A 1 198 ? -20.422 1.225 -10.704 1.00 88.56 198 SER A O 1
ATOM 1603 N N . GLU A 1 199 ? -18.564 2.115 -9.798 1.00 89.88 199 GLU A N 1
ATOM 1604 C CA . GLU A 1 199 ? -18.095 2.749 -11.027 1.00 89.88 199 GLU A CA 1
ATOM 1605 C C . GLU A 1 199 ? -17.174 1.806 -11.819 1.00 89.88 199 GLU A C 1
ATOM 1607 O O . GLU A 1 199 ? -16.413 1.034 -11.228 1.00 89.88 199 GLU A O 1
ATOM 1612 N N . PRO A 1 200 ? -17.166 1.882 -13.164 1.00 90.69 200 PRO A N 1
ATOM 1613 C CA . PRO A 1 200 ? -16.238 1.105 -13.976 1.00 90.69 200 PRO A CA 1
ATOM 1614 C C . PRO A 1 200 ? -14.775 1.394 -13.618 1.00 90.69 200 PRO A C 1
ATOM 1616 O O . PRO A 1 200 ? -14.316 2.538 -13.668 1.00 90.69 200 PRO A O 1
ATOM 1619 N N . ARG A 1 201 ? -14.032 0.329 -13.318 1.00 92.06 201 ARG A N 1
ATOM 1620 C CA . ARG A 1 201 ? -12.591 0.361 -13.036 1.00 92.06 201 ARG A CA 1
ATOM 1621 C C . ARG A 1 201 ? -11.803 0.030 -14.302 1.00 92.06 201 ARG A C 1
ATOM 1623 O O . ARG A 1 201 ? -12.265 -0.745 -15.142 1.00 92.06 201 ARG A O 1
ATOM 1630 N N . GLY A 1 202 ? -10.611 0.603 -14.447 1.00 88.88 202 GLY A N 1
ATOM 1631 C CA . GLY A 1 202 ? -9.712 0.322 -15.565 1.00 88.88 202 GLY A CA 1
ATOM 1632 C C . GLY A 1 202 ? -8.253 0.284 -15.127 1.00 88.88 202 GLY A C 1
ATOM 1633 O O . GLY A 1 202 ? -7.836 1.020 -14.237 1.00 88.88 202 GLY A O 1
ATOM 1634 N N . HIS A 1 203 ? -7.454 -0.576 -15.758 1.00 89.38 203 HIS A N 1
ATOM 1635 C CA . HIS A 1 203 ? -6.018 -0.625 -15.491 1.00 89.38 203 HIS A CA 1
ATOM 1636 C C . HIS A 1 203 ? -5.333 0.618 -16.064 1.00 89.38 203 HIS A C 1
ATOM 1638 O O . HIS A 1 203 ? -5.433 0.877 -17.267 1.00 89.38 203 HIS A O 1
ATOM 1644 N N . LYS A 1 204 ? -4.563 1.344 -15.243 1.00 86.62 204 LYS A N 1
ATOM 1645 C CA . LYS A 1 204 ? -3.618 2.345 -15.770 1.00 86.62 204 LYS A CA 1
ATOM 1646 C C . LYS A 1 204 ? -2.449 1.662 -16.471 1.00 86.62 204 LYS A C 1
ATOM 1648 O O . LYS A 1 204 ? -1.955 2.139 -17.490 1.00 86.62 204 LYS A O 1
ATOM 1653 N N . PHE A 1 205 ? -2.036 0.520 -15.928 1.00 85.75 205 PHE A N 1
ATOM 1654 C CA . PHE A 1 205 ? -1.088 -0.406 -16.526 1.00 85.75 205 PHE A CA 1
ATOM 1655 C C . PHE A 1 205 ? -1.463 -1.836 -16.130 1.00 85.75 205 PHE A C 1
ATOM 1657 O O . PHE A 1 205 ? -1.575 -2.135 -14.945 1.00 85.75 205 PHE A O 1
ATOM 1664 N N . ASP A 1 206 ? -1.654 -2.715 -17.114 1.00 86.75 206 ASP A N 1
ATOM 1665 C CA . ASP A 1 206 ? -1.921 -4.135 -16.878 1.00 86.75 206 ASP A CA 1
ATOM 1666 C C . ASP A 1 206 ? -0.680 -4.967 -17.249 1.00 86.75 206 ASP A C 1
ATOM 1668 O O . ASP A 1 206 ? -0.387 -5.128 -18.442 1.00 86.75 206 ASP A O 1
ATOM 1672 N N . PRO A 1 207 ? 0.076 -5.489 -16.263 1.00 85.50 207 PRO A N 1
ATOM 1673 C CA . PRO A 1 207 ? 1.256 -6.299 -16.534 1.00 85.50 207 PRO A CA 1
ATOM 1674 C C . PRO A 1 207 ? 0.915 -7.637 -17.201 1.00 85.50 207 PRO A C 1
ATOM 1676 O O . PRO A 1 207 ? 1.754 -8.171 -17.926 1.00 85.50 207 PRO A O 1
ATOM 1679 N N . THR A 1 208 ? -0.290 -8.183 -17.009 1.00 86.31 208 THR A N 1
ATOM 1680 C CA . THR A 1 208 ? -0.657 -9.517 -17.513 1.00 86.31 208 THR A CA 1
ATOM 1681 C C . THR A 1 208 ? -0.631 -9.584 -19.041 1.00 86.31 208 THR A C 1
ATOM 1683 O O . THR A 1 208 ? -0.198 -10.591 -19.607 1.00 86.31 208 THR A O 1
ATOM 1686 N N . LEU A 1 209 ? -0.950 -8.465 -19.703 1.00 85.88 209 LEU A N 1
ATOM 1687 C CA . LEU A 1 209 ? -0.862 -8.295 -21.157 1.00 85.88 209 LEU A CA 1
ATOM 1688 C C . LEU A 1 209 ? 0.563 -8.463 -21.703 1.00 85.88 209 LEU A C 1
ATOM 1690 O O . LEU A 1 209 ? 0.737 -8.780 -22.878 1.00 85.88 209 LEU A O 1
ATOM 1694 N N . TYR A 1 210 ? 1.582 -8.248 -20.868 1.00 81.94 210 TYR A N 1
ATOM 1695 C CA . TYR A 1 210 ? 2.998 -8.344 -21.239 1.00 81.94 210 TYR A CA 1
ATOM 1696 C C . TYR A 1 210 ? 3.659 -9.634 -20.747 1.00 81.94 210 TYR A C 1
ATOM 1698 O O . TYR A 1 210 ? 4.753 -9.969 -21.198 1.00 81.94 210 TYR A O 1
ATOM 1706 N N . LEU A 1 211 ? 3.006 -10.366 -19.840 1.00 80.38 211 LEU A N 1
ATOM 1707 C CA . LEU A 1 211 ? 3.465 -11.674 -19.368 1.00 80.38 211 LEU A CA 1
ATOM 1708 C C . LEU A 1 211 ? 3.097 -12.796 -20.349 1.00 80.38 211 LEU A C 1
ATOM 1710 O O . LEU A 1 211 ? 3.779 -13.820 -20.402 1.00 80.38 211 LEU A O 1
ATOM 1714 N N . GLN A 1 212 ? 2.050 -12.604 -21.157 1.00 70.31 212 GLN A N 1
ATOM 1715 C CA . GLN A 1 212 ? 1.600 -13.587 -22.138 1.00 70.31 212 GLN A CA 1
ATOM 1716 C C . GLN A 1 212 ? 2.179 -13.302 -23.533 1.00 70.31 212 GLN A C 1
ATOM 1718 O O . GLN A 1 212 ? 1.641 -12.514 -24.304 1.00 70.31 212 GLN A O 1
ATOM 1723 N N . SER A 1 213 ? 3.254 -14.031 -23.856 1.00 60.22 213 SER A N 1
ATOM 1724 C CA . SER A 1 213 ? 3.763 -14.390 -25.195 1.00 60.22 213 SER A CA 1
ATOM 1725 C C . SER A 1 213 ? 5.187 -13.896 -25.508 1.00 60.22 213 SER A C 1
ATOM 1727 O O . SER A 1 213 ? 5.424 -12.691 -25.637 1.00 60.22 213 SER A O 1
ATOM 1729 N N . PRO A 1 214 ? 6.143 -14.816 -25.752 1.00 61.19 214 PRO A N 1
ATOM 1730 C CA . PRO A 1 214 ? 7.408 -14.491 -26.384 1.00 61.19 214 PRO A CA 1
ATOM 1731 C C . PRO A 1 214 ? 7.149 -14.313 -27.881 1.00 61.19 214 PRO A C 1
ATOM 1733 O O . PRO A 1 214 ? 7.306 -15.236 -28.683 1.00 61.19 214 PRO A O 1
ATOM 1736 N N . VAL A 1 215 ? 6.747 -13.113 -28.300 1.00 55.50 215 VAL A N 1
ATOM 1737 C CA . VAL A 1 215 ? 6.782 -12.798 -29.728 1.00 55.50 215 VAL A CA 1
ATOM 1738 C C . VAL A 1 215 ? 8.253 -12.681 -30.123 1.00 55.50 215 VAL A C 1
ATOM 1740 O O . VAL A 1 215 ? 8.879 -11.631 -30.002 1.00 55.50 215 VAL A O 1
ATOM 1743 N N . ASN A 1 216 ? 8.791 -13.793 -30.623 1.00 57.12 216 ASN A N 1
ATOM 1744 C CA . ASN A 1 216 ? 10.175 -14.025 -31.046 1.00 57.12 216 ASN A CA 1
ATOM 1745 C C . ASN A 1 216 ? 10.606 -13.178 -32.272 1.00 57.12 216 ASN A C 1
ATOM 1747 O O . ASN A 1 216 ? 11.509 -13.545 -33.020 1.00 57.12 216 ASN A O 1
ATOM 1751 N N . LYS A 1 217 ? 9.958 -12.028 -32.511 1.00 58.66 217 LYS A N 1
ATOM 1752 C CA . LYS A 1 217 ? 10.318 -11.057 -33.558 1.00 58.66 217 LYS A CA 1
ATOM 1753 C C . LYS A 1 217 ? 11.725 -10.502 -33.340 1.00 58.66 217 LYS A C 1
ATOM 1755 O O . LYS A 1 217 ? 12.437 -10.256 -34.311 1.00 58.66 217 LYS A O 1
ATOM 1760 N N . SER A 1 218 ? 12.140 -10.366 -32.081 1.00 64.50 218 SER A N 1
ATOM 1761 C CA . SER A 1 218 ? 13.480 -9.904 -31.718 1.00 64.50 218 SER A CA 1
ATOM 1762 C C . SER A 1 218 ? 14.572 -10.870 -32.183 1.00 64.50 218 SER A C 1
ATOM 1764 O O . SER A 1 218 ? 15.603 -10.410 -32.658 1.00 64.50 218 SER A O 1
ATOM 1766 N N . ALA A 1 219 ? 14.343 -12.190 -32.135 1.00 68.00 219 ALA A N 1
ATOM 1767 C CA . ALA A 1 219 ? 15.353 -13.186 -32.503 1.00 68.00 219 ALA A CA 1
ATOM 1768 C C . ALA A 1 219 ? 15.764 -13.100 -33.980 1.00 68.00 219 ALA A C 1
ATOM 1770 O O . ALA A 1 219 ? 16.949 -13.191 -34.298 1.00 68.00 219 ALA A O 1
ATOM 1771 N N . ARG A 1 220 ? 14.809 -12.846 -34.886 1.00 71.50 220 ARG A N 1
ATOM 1772 C CA . ARG A 1 220 ? 15.113 -12.635 -36.308 1.00 71.50 220 ARG A CA 1
ATOM 1773 C C . ARG A 1 220 ? 15.939 -11.368 -36.529 1.00 71.50 220 ARG A C 1
ATOM 1775 O O . ARG A 1 220 ? 16.942 -11.423 -37.227 1.00 71.50 220 ARG A O 1
ATOM 1782 N N . ALA A 1 221 ? 15.541 -10.248 -35.924 1.00 69.69 221 ALA A N 1
ATOM 1783 C CA . ALA A 1 221 ? 16.273 -8.988 -36.054 1.00 69.69 221 ALA A CA 1
ATOM 1784 C C . ALA A 1 221 ? 17.697 -9.093 -35.478 1.00 69.69 221 ALA A C 1
ATOM 1786 O O . ALA A 1 221 ? 18.647 -8.608 -36.083 1.00 69.69 221 ALA A O 1
ATOM 1787 N N . ILE A 1 222 ? 17.851 -9.777 -34.340 1.00 73.88 222 ILE A N 1
ATOM 1788 C CA . ILE A 1 222 ? 19.151 -10.077 -33.732 1.00 73.88 222 ILE A CA 1
ATOM 1789 C C . ILE A 1 222 ? 20.004 -10.939 -34.674 1.00 73.88 222 ILE A C 1
ATOM 1791 O O . ILE A 1 222 ? 21.155 -10.601 -34.928 1.00 73.88 222 ILE A O 1
ATOM 1795 N N . SER A 1 223 ? 19.442 -12.009 -35.244 1.00 74.69 223 SER A N 1
ATOM 1796 C CA . SER A 1 223 ? 20.150 -12.869 -36.200 1.00 74.69 223 SER A CA 1
ATOM 1797 C C . SER A 1 223 ? 20.582 -12.111 -37.458 1.00 74.69 223 SER A C 1
ATOM 1799 O O . SER A 1 223 ? 21.726 -12.249 -37.884 1.00 74.69 223 SER A O 1
ATOM 1801 N N . GLU A 1 224 ? 19.723 -11.261 -38.023 1.00 74.88 224 GLU A N 1
ATOM 1802 C CA . GLU A 1 224 ? 20.079 -10.403 -39.160 1.00 74.88 224 GLU A CA 1
ATOM 1803 C C . GLU A 1 224 ? 21.217 -9.434 -38.804 1.00 74.88 224 GLU A C 1
ATOM 1805 O O . GLU A 1 224 ? 22.084 -9.191 -39.631 1.00 74.88 224 GLU A O 1
ATOM 1810 N N . ILE A 1 225 ? 21.261 -8.898 -37.583 1.00 73.12 225 ILE A N 1
ATOM 1811 C CA . ILE A 1 225 ? 22.362 -8.040 -37.123 1.00 73.12 225 ILE A CA 1
ATOM 1812 C C . ILE A 1 225 ? 23.670 -8.831 -36.985 1.00 73.12 225 ILE A C 1
ATOM 1814 O O . ILE A 1 225 ? 24.696 -8.388 -37.491 1.00 73.12 225 ILE A O 1
ATOM 1818 N N . ILE A 1 226 ? 23.635 -9.998 -36.334 1.00 72.00 226 ILE A N 1
ATOM 1819 C CA . ILE A 1 226 ? 24.828 -10.825 -36.079 1.00 72.00 226 ILE A CA 1
ATOM 1820 C C . ILE A 1 226 ? 25.429 -11.356 -37.386 1.00 72.00 226 ILE A C 1
ATOM 1822 O O . ILE A 1 226 ? 26.643 -11.428 -37.530 1.00 72.00 226 ILE A O 1
ATOM 1826 N N . THR A 1 227 ? 24.585 -11.732 -38.349 1.00 73.56 227 THR A N 1
ATOM 1827 C CA . THR A 1 227 ? 25.020 -12.326 -39.627 1.00 73.56 227 THR A CA 1
ATOM 1828 C C . THR A 1 227 ? 25.536 -11.304 -40.641 1.00 73.56 227 THR A C 1
ATOM 1830 O O . THR A 1 227 ? 26.050 -11.689 -41.694 1.00 73.56 227 THR A O 1
ATOM 1833 N N . ARG A 1 228 ? 25.420 -9.998 -40.367 1.00 71.56 228 ARG A N 1
ATOM 1834 C CA . ARG A 1 228 ? 25.917 -8.964 -41.281 1.00 71.56 228 ARG A CA 1
ATOM 1835 C C . ARG A 1 228 ? 27.437 -8.904 -41.271 1.00 71.56 228 ARG A C 1
ATOM 1837 O O . ARG A 1 228 ? 28.075 -8.786 -40.236 1.00 71.56 228 ARG A O 1
ATOM 1844 N N . THR A 1 229 ? 28.001 -8.870 -42.473 1.00 68.00 229 THR A N 1
ATOM 1845 C CA . THR A 1 229 ? 29.440 -8.690 -42.713 1.00 68.00 229 THR A CA 1
ATOM 1846 C C . THR A 1 229 ? 29.886 -7.227 -42.653 1.00 68.00 229 THR A C 1
ATOM 1848 O O . THR A 1 229 ? 31.082 -6.947 -42.700 1.00 68.00 229 THR A O 1
ATOM 1851 N N . VAL A 1 230 ? 28.938 -6.285 -42.572 1.00 78.81 230 VAL A N 1
ATOM 1852 C CA . VAL A 1 230 ? 29.207 -4.845 -42.487 1.00 78.81 230 VAL A CA 1
ATOM 1853 C C . VAL A 1 230 ? 29.073 -4.351 -41.042 1.00 78.81 230 VAL A C 1
ATOM 1855 O O . VAL A 1 230 ? 28.063 -4.667 -40.403 1.00 78.81 230 VAL A O 1
ATOM 1858 N N . PRO A 1 231 ? 30.026 -3.540 -40.542 1.00 79.81 231 PRO A N 1
ATOM 1859 C CA . PRO A 1 231 ? 29.949 -2.965 -39.201 1.00 79.81 231 PRO A CA 1
ATOM 1860 C C . PRO A 1 231 ? 28.666 -2.156 -39.026 1.00 79.81 231 PRO A C 1
ATOM 1862 O O . PRO A 1 231 ? 28.315 -1.338 -39.882 1.00 79.81 231 PRO A O 1
ATOM 1865 N N . SER A 1 232 ? 27.957 -2.397 -37.927 1.00 79.12 232 SER A N 1
ATOM 1866 C CA . SER A 1 232 ? 26.644 -1.812 -37.664 1.00 79.12 232 SER A CA 1
ATOM 1867 C C . SER A 1 232 ? 26.609 -1.083 -36.322 1.00 79.12 232 SER A C 1
ATOM 1869 O O . SER A 1 232 ? 27.041 -1.607 -35.296 1.00 79.12 232 SER A O 1
ATOM 1871 N N . LEU A 1 233 ? 26.038 0.125 -36.338 1.00 82.38 233 LEU A N 1
ATOM 1872 C CA . LEU A 1 233 ? 25.663 0.873 -35.141 1.00 82.38 233 LEU A CA 1
ATOM 1873 C C . LEU A 1 233 ? 24.207 0.568 -34.790 1.00 82.38 233 LEU A C 1
ATOM 1875 O O . LEU A 1 233 ? 23.303 0.801 -35.594 1.00 82.38 233 LEU A O 1
ATOM 1879 N N . ILE A 1 234 ? 23.978 0.079 -33.578 1.00 81.50 234 ILE A N 1
ATOM 1880 C CA . ILE A 1 234 ? 22.660 -0.286 -33.065 1.00 81.50 234 ILE A CA 1
ATOM 1881 C C . ILE A 1 234 ? 22.318 0.672 -31.927 1.00 81.50 234 ILE A C 1
ATOM 1883 O O . ILE A 1 234 ? 23.096 0.842 -30.993 1.00 81.50 234 ILE A O 1
ATOM 1887 N N . VAL A 1 235 ? 21.144 1.296 -31.977 1.00 83.19 235 VAL A N 1
ATOM 1888 C CA . VAL A 1 235 ? 20.724 2.264 -30.955 1.00 83.19 235 VAL A CA 1
ATOM 1889 C C . VAL A 1 235 ? 19.542 1.703 -30.179 1.00 83.19 235 VAL A C 1
ATOM 1891 O O . VAL A 1 235 ? 18.468 1.483 -30.738 1.00 83.19 235 VAL A O 1
ATOM 1894 N N . PHE A 1 236 ? 19.720 1.481 -28.878 1.00 83.88 236 PHE A N 1
ATOM 1895 C CA . PHE A 1 236 ? 18.641 1.046 -27.996 1.00 83.88 236 PHE A CA 1
ATOM 1896 C C . PHE A 1 236 ? 17.876 2.251 -27.462 1.00 83.88 236 PHE A C 1
ATOM 1898 O O . PHE A 1 236 ? 18.383 2.999 -26.631 1.00 83.88 236 PHE A O 1
ATOM 1905 N N . VAL A 1 237 ? 16.626 2.409 -27.892 1.00 81.44 237 VAL A N 1
ATOM 1906 C CA . VAL A 1 237 ? 15.756 3.519 -27.483 1.00 81.44 237 VAL A CA 1
ATOM 1907 C C . VAL A 1 237 ? 14.717 3.027 -26.479 1.00 81.44 237 VAL A C 1
ATOM 1909 O O . VAL A 1 237 ? 13.977 2.088 -26.755 1.00 81.44 237 VAL A O 1
ATOM 1912 N N . GLY A 1 238 ? 14.654 3.660 -25.307 1.00 80.56 238 GLY A N 1
ATOM 1913 C CA . GLY A 1 238 ? 13.640 3.368 -24.293 1.00 80.56 238 GLY A CA 1
ATOM 1914 C C . GLY A 1 238 ? 13.921 4.065 -22.966 1.00 80.56 238 GLY A C 1
ATOM 1915 O O . GLY A 1 238 ? 15.042 4.510 -22.716 1.00 80.56 238 GLY A O 1
ATOM 1916 N N . LEU A 1 239 ? 12.929 4.113 -22.080 1.00 80.00 239 LEU A N 1
ATOM 1917 C CA . LEU A 1 239 ? 13.051 4.756 -20.768 1.00 80.00 239 LEU A CA 1
ATOM 1918 C C . LEU A 1 239 ? 14.123 4.090 -19.881 1.00 80.00 239 LEU A C 1
ATOM 1920 O O . LEU A 1 239 ? 14.400 2.894 -20.026 1.00 80.00 239 LEU A O 1
ATOM 1924 N N . PRO A 1 240 ? 14.765 4.812 -18.947 1.00 81.69 240 PRO A N 1
ATOM 1925 C CA . PRO A 1 240 ? 15.547 4.181 -17.884 1.00 81.69 240 PRO A CA 1
ATOM 1926 C C . PRO A 1 240 ? 14.743 3.066 -17.191 1.00 81.69 240 PRO A C 1
ATOM 1928 O O . PRO A 1 240 ? 13.538 3.189 -17.009 1.00 81.69 240 PRO A O 1
ATOM 1931 N N . GLY A 1 241 ? 15.391 1.944 -16.867 1.00 80.75 241 GLY A N 1
ATOM 1932 C CA . GLY A 1 241 ? 14.711 0.786 -16.267 1.00 80.75 241 GLY A CA 1
ATOM 1933 C C . GLY A 1 241 ? 13.919 -0.103 -17.239 1.00 80.75 241 GLY A C 1
ATOM 1934 O O . GLY A 1 241 ? 13.503 -1.183 -16.844 1.00 80.75 241 GLY A O 1
ATOM 1935 N N . SER A 1 242 ? 13.789 0.251 -18.524 1.00 84.94 242 SER A N 1
ATOM 1936 C CA . SER A 1 242 ? 13.037 -0.541 -19.521 1.00 84.94 242 SER A CA 1
ATOM 1937 C C . SER A 1 242 ? 13.707 -1.857 -19.970 1.00 84.94 242 SER A C 1
ATOM 1939 O O . SER A 1 242 ? 13.360 -2.394 -21.017 1.00 84.94 242 SER A O 1
ATOM 1941 N N . GLY A 1 243 ? 14.744 -2.331 -19.272 1.00 85.94 243 GLY A N 1
ATOM 1942 C CA . GLY A 1 243 ? 15.428 -3.591 -19.594 1.00 85.94 243 GLY A CA 1
ATOM 1943 C C . GLY A 1 243 ? 16.449 -3.560 -20.743 1.00 85.94 243 GLY A C 1
ATOM 1944 O O . GLY A 1 243 ? 17.011 -4.602 -21.051 1.00 85.94 243 GLY A O 1
ATOM 1945 N N . LYS A 1 244 ? 16.762 -2.400 -21.347 1.00 85.81 244 LYS A N 1
ATOM 1946 C CA . LYS A 1 244 ? 17.739 -2.272 -22.462 1.00 85.81 244 LYS A CA 1
ATOM 1947 C C . LYS A 1 244 ? 19.073 -2.986 -22.202 1.00 85.81 244 LYS A C 1
ATOM 1949 O O . LYS A 1 244 ? 19.493 -3.825 -22.992 1.00 85.81 244 LYS A O 1
ATOM 1954 N N . SER A 1 245 ? 19.730 -2.666 -21.086 1.00 84.25 245 SER A N 1
ATOM 1955 C CA . SER A 1 245 ? 21.030 -3.251 -20.739 1.00 84.25 245 SER A CA 1
ATOM 1956 C C . SER A 1 245 ? 20.924 -4.755 -20.463 1.00 84.25 245 SER A C 1
ATOM 1958 O O . SER A 1 245 ? 21.833 -5.506 -20.801 1.00 84.25 245 SER A O 1
ATOM 1960 N N . THR A 1 246 ? 19.810 -5.207 -19.878 1.00 86.31 246 THR A N 1
ATOM 1961 C CA . THR A 1 246 ? 19.533 -6.633 -19.647 1.00 86.31 246 THR A CA 1
ATOM 1962 C C . THR A 1 246 ? 19.357 -7.377 -20.968 1.00 86.31 246 THR A C 1
ATOM 1964 O O . THR A 1 246 ? 19.977 -8.415 -21.168 1.00 86.31 246 THR A O 1
ATOM 1967 N N . PHE A 1 247 ? 18.593 -6.804 -21.901 1.00 84.94 247 PHE A N 1
ATOM 1968 C CA . PHE A 1 247 ? 18.383 -7.363 -23.233 1.00 84.94 247 PHE A CA 1
ATOM 1969 C C . PHE A 1 247 ? 19.701 -7.508 -24.006 1.00 84.94 247 PHE A C 1
ATOM 1971 O O . PHE A 1 247 ? 19.936 -8.551 -24.612 1.00 84.94 247 PHE A O 1
ATOM 1978 N N . PHE A 1 248 ? 20.588 -6.504 -23.943 1.00 84.88 248 PHE A N 1
ATOM 1979 C CA . PHE A 1 248 ? 21.919 -6.600 -24.552 1.00 84.88 248 PHE A CA 1
ATOM 1980 C C . PHE A 1 248 ? 22.687 -7.819 -24.023 1.00 84.88 248 PHE A C 1
ATOM 1982 O O . PHE A 1 248 ? 23.108 -8.668 -24.806 1.00 84.88 248 PHE A O 1
ATOM 1989 N N . LYS A 1 249 ? 22.808 -7.931 -22.693 1.00 85.44 249 LYS A N 1
ATOM 1990 C CA . LYS A 1 249 ? 23.544 -9.020 -22.033 1.00 85.44 249 LYS A CA 1
ATOM 1991 C C . LYS A 1 249 ? 22.989 -10.402 -22.377 1.00 85.44 249 LYS A C 1
ATOM 1993 O O . LYS A 1 249 ? 23.752 -11.343 -22.528 1.00 85.44 249 LYS A O 1
ATOM 1998 N N . GLN A 1 250 ? 21.668 -10.525 -22.497 1.00 83.12 250 GLN A N 1
ATOM 1999 C CA . GLN A 1 250 ? 21.013 -11.814 -22.732 1.00 83.12 250 GLN A CA 1
ATOM 2000 C C . GLN A 1 250 ? 21.001 -12.249 -24.201 1.00 83.12 250 GLN A C 1
ATOM 2002 O O . GLN A 1 250 ? 20.972 -13.448 -24.466 1.00 83.12 250 GLN A O 1
ATOM 2007 N N . HIS A 1 251 ? 20.992 -11.310 -25.153 1.00 78.75 251 HIS A N 1
ATOM 2008 C CA . HIS A 1 251 ? 20.716 -11.639 -26.557 1.00 78.75 251 HIS A CA 1
ATOM 2009 C C . HIS A 1 251 ? 21.744 -11.134 -27.572 1.00 78.75 251 HIS A C 1
ATOM 2011 O O . HIS A 1 251 ? 21.727 -11.594 -28.711 1.00 78.75 251 HIS A O 1
ATOM 2017 N N . MET A 1 252 ? 22.598 -10.177 -27.209 1.00 78.81 252 MET A N 1
ATOM 2018 C CA . MET A 1 252 ? 23.546 -9.546 -28.138 1.00 78.81 252 MET A CA 1
ATOM 2019 C C . MET A 1 252 ? 24.996 -9.578 -27.654 1.00 78.81 252 MET A C 1
ATOM 2021 O O . MET A 1 252 ? 25.883 -9.210 -28.417 1.00 78.81 252 MET A O 1
ATOM 2025 N N . GLN A 1 253 ? 25.260 -10.027 -26.424 1.00 76.50 253 GLN A N 1
ATOM 2026 C CA . GLN A 1 253 ? 26.616 -10.192 -25.905 1.00 76.50 253 GLN A CA 1
ATOM 2027 C C . GLN A 1 253 ? 27.260 -11.462 -26.482 1.00 76.50 253 GLN A C 1
ATOM 2029 O O . GLN A 1 253 ? 27.377 -12.489 -25.821 1.00 76.50 253 GLN A O 1
ATOM 2034 N N . ILE A 1 254 ? 27.635 -11.372 -27.753 1.00 72.19 254 ILE A N 1
ATOM 2035 C CA . ILE A 1 254 ? 28.386 -12.371 -28.512 1.00 72.19 254 ILE A CA 1
ATOM 2036 C C . ILE A 1 254 ? 29.724 -11.726 -28.886 1.00 72.19 254 ILE A C 1
ATOM 2038 O O . ILE A 1 254 ? 29.816 -10.496 -28.974 1.00 72.19 254 ILE A O 1
ATOM 2042 N N . ASP A 1 255 ? 30.754 -12.540 -29.108 1.00 61.88 255 ASP A N 1
ATOM 2043 C CA . ASP A 1 255 ? 32.040 -12.078 -29.625 1.00 61.88 255 ASP A CA 1
ATOM 2044 C C . ASP A 1 255 ? 31.801 -11.170 -30.851 1.00 61.88 255 ASP A C 1
ATOM 2046 O O . ASP A 1 255 ? 31.138 -11.575 -31.810 1.00 61.88 255 ASP A O 1
ATOM 2050 N N . ASN A 1 256 ? 32.321 -9.935 -30.800 1.00 69.62 256 ASN A N 1
ATOM 2051 C CA . ASN A 1 256 ? 32.219 -8.860 -31.811 1.00 69.62 256 ASN A CA 1
ATOM 2052 C C . ASN A 1 256 ? 31.052 -7.851 -31.706 1.00 69.62 256 ASN A C 1
ATOM 2054 O O . ASN A 1 256 ? 30.818 -7.118 -32.673 1.00 69.62 256 ASN A O 1
ATOM 2058 N N . ILE A 1 257 ? 30.340 -7.753 -30.572 1.00 78.31 257 ILE A N 1
ATOM 2059 C CA . ILE A 1 257 ? 29.402 -6.638 -30.325 1.00 78.31 257 ILE A CA 1
ATOM 2060 C C . ILE A 1 257 ? 29.741 -5.901 -29.023 1.00 78.31 257 ILE A C 1
ATOM 2062 O O . ILE A 1 257 ? 29.550 -6.426 -27.927 1.00 78.31 257 ILE A O 1
ATOM 2066 N N . ALA A 1 258 ? 30.200 -4.654 -29.132 1.00 83.88 258 ALA A N 1
ATOM 2067 C CA . ALA A 1 258 ? 30.450 -3.786 -27.982 1.00 83.88 258 ALA A CA 1
ATOM 2068 C C . ALA A 1 258 ? 29.161 -3.102 -27.493 1.00 83.88 258 ALA A C 1
ATOM 2070 O O . ALA A 1 258 ? 28.271 -2.802 -28.287 1.00 83.88 258 ALA A O 1
ATOM 2071 N N . TYR A 1 259 ? 29.071 -2.797 -26.194 1.00 84.62 259 TYR A N 1
ATOM 2072 C CA . TYR A 1 259 ? 27.982 -1.997 -25.619 1.00 84.62 259 TYR A CA 1
ATOM 2073 C C . TYR A 1 259 ? 28.521 -0.752 -24.932 1.00 84.62 259 TYR A C 1
ATOM 2075 O O . TYR A 1 259 ? 29.372 -0.835 -24.048 1.00 84.62 259 TYR A O 1
ATOM 2083 N N . ILE A 1 260 ? 27.979 0.399 -25.313 1.00 81.94 260 ILE A N 1
ATOM 2084 C CA . ILE A 1 260 ? 28.301 1.701 -24.742 1.00 81.94 260 ILE A CA 1
ATOM 2085 C C . ILE A 1 260 ? 27.094 2.162 -23.922 1.00 81.94 260 ILE A C 1
ATOM 2087 O O . ILE A 1 260 ? 26.028 2.455 -24.473 1.00 81.94 260 ILE A O 1
ATOM 2091 N N . ASP A 1 261 ? 27.263 2.234 -22.598 1.00 76.94 261 ASP A N 1
ATOM 2092 C CA . ASP A 1 261 ? 26.328 2.942 -21.717 1.00 76.94 261 ASP A CA 1
ATOM 2093 C C . ASP A 1 261 ? 26.747 4.420 -21.660 1.00 76.94 261 ASP A C 1
ATOM 2095 O O . ASP A 1 261 ? 27.809 4.719 -21.105 1.00 76.94 261 ASP A O 1
ATOM 2099 N N . PRO A 1 262 ? 25.944 5.364 -22.185 1.00 68.00 262 PRO A N 1
ATOM 2100 C CA . PRO A 1 262 ? 26.284 6.785 -22.134 1.00 68.00 262 PRO A CA 1
ATOM 2101 C C . PRO A 1 262 ? 26.423 7.332 -20.714 1.00 68.00 262 PRO A C 1
ATOM 2103 O O . PRO A 1 262 ? 27.018 8.382 -20.524 1.00 68.00 262 PRO A O 1
ATOM 2106 N N . ARG A 1 263 ? 25.861 6.652 -19.708 1.00 65.56 263 ARG A N 1
ATOM 2107 C CA . ARG A 1 263 ? 25.972 7.066 -18.302 1.00 65.56 263 ARG A CA 1
ATOM 2108 C C . ARG A 1 263 ? 27.258 6.568 -17.648 1.00 65.56 263 ARG A C 1
ATOM 2110 O O . ARG A 1 263 ? 27.608 7.052 -16.579 1.00 65.56 263 ARG A O 1
ATOM 2117 N N . ALA A 1 264 ? 27.941 5.601 -18.262 1.00 63.38 264 ALA A N 1
ATOM 2118 C CA . ALA A 1 264 ? 29.216 5.078 -17.780 1.00 63.38 264 ALA A CA 1
ATOM 2119 C C . ALA A 1 264 ? 30.424 5.858 -18.326 1.00 63.38 264 ALA A C 1
ATOM 2121 O O . ALA A 1 264 ? 31.544 5.625 -17.873 1.00 63.38 264 ALA A O 1
ATOM 2122 N N . SER A 1 265 ? 30.231 6.780 -19.282 1.00 56.97 265 SER A N 1
ATOM 2123 C CA . SER A 1 265 ? 31.322 7.609 -19.797 1.00 56.97 265 SER A CA 1
ATOM 2124 C C . SER A 1 265 ? 31.701 8.686 -18.778 1.00 56.97 265 SER A C 1
ATOM 2126 O O . SER A 1 265 ? 31.178 9.796 -18.792 1.00 56.97 265 SER A O 1
ATOM 2128 N N . THR A 1 266 ? 32.635 8.352 -17.893 1.00 51.25 266 THR A N 1
ATOM 2129 C CA . THR A 1 266 ? 33.414 9.313 -17.093 1.00 51.25 266 THR A CA 1
ATOM 2130 C C . THR A 1 266 ? 34.677 9.784 -17.828 1.00 51.25 266 THR A C 1
ATOM 2132 O O . THR A 1 266 ? 35.467 10.551 -17.282 1.00 51.25 266 THR A O 1
ATOM 2135 N N . GLY A 1 267 ? 34.895 9.299 -19.056 1.00 57.59 267 GLY A N 1
ATOM 2136 C CA . GLY A 1 267 ? 36.066 9.593 -19.879 1.00 57.59 267 GLY A CA 1
ATOM 2137 C C . GLY A 1 267 ? 35.948 10.878 -20.704 1.00 57.59 267 GLY A C 1
ATOM 2138 O O . GLY A 1 267 ? 34.874 11.445 -20.866 1.00 57.59 267 GLY A O 1
ATOM 2139 N N . VAL A 1 268 ? 37.085 11.300 -21.264 1.00 58.94 268 VAL A N 1
ATOM 2140 C CA . VAL A 1 268 ? 37.238 12.508 -22.102 1.00 58.94 268 VAL A CA 1
ATOM 2141 C C . VAL A 1 268 ? 36.489 12.403 -23.442 1.00 58.94 268 VAL A C 1
ATOM 2143 O O . VAL A 1 268 ? 36.147 13.423 -24.031 1.00 58.94 268 VAL A O 1
ATOM 2146 N N . LEU A 1 269 ? 36.223 11.181 -23.918 1.00 62.03 269 LEU A N 1
ATOM 2147 C CA . LEU A 1 269 ? 35.568 10.916 -25.200 1.00 62.03 269 LEU A CA 1
ATOM 2148 C C . LEU A 1 269 ? 34.062 10.708 -25.036 1.00 62.03 269 LEU A C 1
ATOM 2150 O O . LEU A 1 269 ? 33.601 9.988 -24.148 1.00 62.03 269 LEU A O 1
ATOM 2154 N N . SER A 1 270 ? 33.301 11.291 -25.955 1.00 72.62 270 SER A N 1
ATOM 2155 C CA . SER A 1 270 ? 31.859 11.107 -26.051 1.00 72.62 270 SER A CA 1
ATOM 2156 C C . SER A 1 270 ? 31.492 9.666 -26.454 1.00 72.62 270 SER A C 1
ATOM 2158 O O . SER A 1 270 ? 32.242 9.004 -27.179 1.00 72.62 270 SER A O 1
ATOM 2160 N N . PRO A 1 271 ? 30.296 9.172 -26.076 1.00 72.56 271 PRO A N 1
ATOM 2161 C CA . PRO A 1 271 ? 29.797 7.859 -26.502 1.00 72.56 271 PRO A CA 1
ATOM 2162 C C . PRO A 1 271 ? 29.824 7.635 -28.024 1.00 72.56 271 PRO A C 1
ATOM 2164 O O . PRO A 1 271 ? 29.990 6.505 -28.478 1.00 72.56 271 PRO A O 1
ATOM 2167 N N . LEU A 1 272 ? 29.690 8.704 -28.817 1.00 72.12 272 LEU A N 1
ATOM 2168 C CA . LEU A 1 272 ? 29.790 8.642 -30.275 1.00 72.12 272 LEU A CA 1
ATOM 2169 C C . LEU A 1 272 ? 31.221 8.451 -30.776 1.00 72.12 272 LEU A C 1
ATOM 2171 O O . LEU A 1 272 ? 31.423 7.732 -31.750 1.00 72.12 272 LEU A O 1
ATOM 2175 N N . GLU A 1 273 ? 32.204 9.093 -30.149 1.00 74.75 273 GLU A N 1
ATOM 2176 C CA . GLU A 1 273 ? 33.614 8.924 -30.516 1.00 74.75 273 GLU A CA 1
ATOM 2177 C C . GLU A 1 273 ? 34.067 7.498 -30.220 1.00 74.75 273 GLU A C 1
ATOM 2179 O O . GLU A 1 273 ? 34.643 6.844 -31.085 1.00 74.75 273 GLU A O 1
ATOM 2184 N N . VAL A 1 274 ? 33.673 6.968 -29.061 1.00 79.56 274 VAL A N 1
ATOM 2185 C CA . VAL A 1 274 ? 33.908 5.561 -28.722 1.00 79.56 274 VAL A CA 1
ATOM 2186 C C . VAL A 1 274 ? 33.217 4.637 -29.734 1.00 79.56 274 VAL A C 1
ATOM 2188 O O . VAL A 1 274 ? 33.833 3.694 -30.225 1.00 79.56 274 VAL A O 1
ATOM 2191 N N . ALA A 1 275 ? 31.963 4.917 -30.113 1.00 81.88 275 ALA A N 1
ATOM 2192 C CA . ALA A 1 275 ? 31.259 4.133 -31.132 1.00 81.88 275 ALA A CA 1
ATOM 2193 C C . ALA A 1 275 ? 31.963 4.183 -32.499 1.00 81.88 275 ALA A C 1
ATOM 2195 O O . ALA A 1 275 ? 32.051 3.167 -33.189 1.00 81.88 275 ALA A O 1
ATOM 2196 N N . LYS A 1 276 ? 32.492 5.348 -32.888 1.00 81.00 276 LYS A N 1
ATOM 2197 C CA . LYS A 1 276 ? 33.234 5.530 -34.140 1.00 81.00 276 LYS A CA 1
ATOM 2198 C C . LYS A 1 276 ? 34.496 4.669 -34.176 1.00 81.00 276 LYS A C 1
ATOM 2200 O O . LYS A 1 276 ? 34.762 4.057 -35.208 1.00 81.00 276 LYS A O 1
ATOM 2205 N N . ASP A 1 277 ? 35.227 4.575 -33.070 1.00 82.94 277 ASP A N 1
ATOM 2206 C CA . ASP A 1 277 ? 36.433 3.747 -32.983 1.00 82.94 277 ASP A CA 1
ATOM 2207 C C . ASP A 1 277 ? 36.127 2.256 -33.178 1.00 82.94 277 ASP A C 1
ATOM 2209 O O . ASP A 1 277 ? 36.848 1.573 -33.908 1.00 82.94 277 ASP A O 1
ATOM 2213 N N . TYR A 1 278 ? 35.029 1.756 -32.600 1.00 84.00 278 TYR A N 1
ATOM 2214 C CA . TYR A 1 278 ? 34.561 0.382 -32.833 1.00 84.00 278 TYR A CA 1
ATOM 2215 C C . TYR A 1 278 ? 34.217 0.134 -34.307 1.00 84.00 278 TYR A C 1
ATOM 2217 O O . TYR A 1 278 ? 34.655 -0.854 -34.899 1.00 84.00 278 TYR A O 1
ATOM 2225 N N . LEU A 1 279 ? 33.504 1.067 -34.943 1.00 81.81 279 LEU A N 1
ATOM 2226 C CA . LEU A 1 279 ? 33.145 0.945 -36.358 1.00 81.81 279 LEU A CA 1
ATOM 2227 C C . LEU A 1 279 ? 34.377 0.971 -37.278 1.00 81.81 279 LEU A C 1
ATOM 2229 O O . LEU A 1 279 ? 34.427 0.215 -38.250 1.00 81.81 279 LEU A O 1
ATOM 2233 N N . LEU A 1 280 ? 35.390 1.793 -36.973 1.00 82.00 280 LEU A N 1
ATOM 2234 C CA . LEU A 1 280 ? 36.659 1.829 -37.715 1.00 82.00 280 LEU A CA 1
ATOM 2235 C C . LEU A 1 280 ? 37.443 0.513 -37.596 1.00 82.00 280 LEU A C 1
ATOM 2237 O O . LEU A 1 280 ? 38.082 0.094 -38.562 1.00 82.00 280 LEU A O 1
ATOM 2241 N N . LYS A 1 281 ? 37.340 -0.173 -36.451 1.00 83.62 281 LYS A N 1
ATOM 2242 C CA . LYS A 1 281 ? 37.891 -1.523 -36.227 1.00 83.62 281 LYS A CA 1
ATOM 2243 C C . LYS A 1 281 ? 37.066 -2.642 -36.871 1.00 83.62 281 LYS A C 1
ATOM 2245 O O . LYS A 1 281 ? 37.449 -3.803 -36.795 1.00 83.62 281 LYS A O 1
ATOM 2250 N N . LYS A 1 282 ? 35.985 -2.288 -37.573 1.00 82.00 282 LYS A N 1
ATOM 2251 C CA . LYS A 1 282 ? 35.016 -3.197 -38.198 1.00 82.00 282 LYS A CA 1
ATOM 2252 C C . LYS A 1 282 ? 34.217 -4.051 -37.207 1.00 82.00 282 LYS A C 1
ATOM 2254 O O . LYS A 1 282 ? 33.762 -5.135 -37.560 1.00 82.00 282 LYS A O 1
ATOM 2259 N N . GLU A 1 283 ? 34.006 -3.541 -36.001 1.00 82.75 283 GLU A N 1
ATOM 2260 C CA . GLU A 1 283 ? 33.218 -4.199 -34.960 1.00 82.75 283 GLU A CA 1
ATOM 2261 C C . GLU A 1 283 ? 31.793 -3.627 -34.910 1.00 82.75 283 GLU A C 1
ATOM 2263 O O . GLU A 1 283 ? 31.551 -2.469 -35.267 1.00 82.75 283 GLU A O 1
ATOM 2268 N N . ASN A 1 284 ? 30.828 -4.439 -34.471 1.00 83.12 284 ASN A N 1
ATOM 2269 C CA . ASN A 1 284 ? 29.469 -3.965 -34.229 1.00 83.12 284 ASN A CA 1
ATOM 2270 C C . ASN A 1 284 ? 29.395 -3.289 -32.858 1.00 83.12 284 ASN A C 1
ATOM 2272 O O . ASN A 1 284 ? 30.040 -3.719 -31.902 1.00 83.12 284 ASN A O 1
ATOM 2276 N N . VAL A 1 285 ? 28.571 -2.249 -32.736 1.00 85.81 285 VAL A N 1
ATOM 2277 C CA . VAL A 1 285 ? 28.443 -1.507 -31.478 1.00 85.81 285 VAL A CA 1
ATOM 2278 C C . VAL A 1 285 ? 26.996 -1.131 -31.187 1.00 85.81 285 VAL A C 1
ATOM 2280 O O . VAL A 1 285 ? 26.261 -0.665 -32.057 1.00 85.81 285 VAL A O 1
ATOM 2283 N N . VAL A 1 286 ? 26.588 -1.338 -29.938 1.00 85.50 286 VAL A N 1
ATOM 2284 C CA . VAL A 1 286 ? 25.287 -0.965 -29.387 1.00 85.50 286 VAL A CA 1
ATOM 2285 C C . VAL A 1 286 ? 25.462 0.243 -28.473 1.00 85.50 286 VAL A C 1
ATOM 2287 O O . VAL A 1 286 ? 26.311 0.239 -27.586 1.00 85.50 286 VAL A O 1
ATOM 2290 N N . VAL A 1 287 ? 24.622 1.261 -28.641 1.00 83.56 287 VAL A N 1
ATOM 2291 C CA . VAL A 1 287 ? 24.576 2.448 -27.778 1.00 83.56 287 VAL A CA 1
ATOM 2292 C C . VAL A 1 287 ? 23.207 2.526 -27.105 1.00 83.56 287 VAL A C 1
ATOM 2294 O O . VAL A 1 287 ? 22.172 2.526 -27.777 1.00 83.56 287 VAL A O 1
ATOM 2297 N N . GLY A 1 288 ? 23.178 2.589 -25.771 1.00 76.12 288 GLY A N 1
ATOM 2298 C CA . GLY A 1 288 ? 21.945 2.846 -25.017 1.00 76.12 288 GLY A CA 1
ATOM 2299 C C . GLY A 1 288 ? 21.501 4.309 -25.130 1.00 76.12 288 GLY A C 1
ATOM 2300 O O . GLY A 1 288 ? 22.340 5.192 -25.104 1.00 76.12 288 GLY A O 1
ATOM 2301 N N . LYS A 1 289 ? 20.201 4.602 -25.235 1.00 72.62 289 LYS A N 1
ATOM 2302 C CA . LYS A 1 289 ? 19.632 5.968 -25.193 1.00 72.62 289 LYS A CA 1
ATOM 2303 C C . LYS A 1 289 ? 18.623 6.085 -24.050 1.00 72.62 289 LYS A C 1
ATOM 2305 O O . LYS A 1 289 ? 17.872 5.138 -23.801 1.00 72.62 289 LYS A O 1
ATOM 2310 N N . HIS A 1 290 ? 18.594 7.233 -23.367 1.00 62.62 290 HIS A N 1
ATOM 2311 C CA . HIS A 1 290 ? 17.772 7.434 -22.168 1.00 62.62 290 HIS A CA 1
ATOM 2312 C C . HIS A 1 290 ? 16.722 8.554 -22.290 1.00 62.62 290 HIS A C 1
ATOM 2314 O O . HIS A 1 290 ? 15.740 8.490 -21.552 1.00 62.62 290 HIS A O 1
ATOM 2320 N N . SER A 1 291 ? 16.858 9.519 -23.217 1.00 54.84 291 SER A N 1
ATOM 2321 C CA . SER A 1 291 ? 15.870 10.604 -23.400 1.00 54.84 291 SER A CA 1
ATOM 2322 C C . SER A 1 291 ? 15.742 11.129 -24.844 1.00 54.84 291 SER A C 1
ATOM 2324 O O . SER A 1 291 ? 16.587 10.867 -25.697 1.00 54.84 291 SER A O 1
ATOM 2326 N N . GLU A 1 292 ? 14.684 11.901 -25.128 1.00 47.38 292 GLU A N 1
ATOM 2327 C CA . GLU A 1 292 ? 14.479 12.619 -26.402 1.00 47.38 292 GLU A CA 1
ATOM 2328 C C . GLU A 1 292 ? 15.501 13.746 -26.642 1.00 47.38 292 GLU A C 1
ATOM 2330 O O . GLU A 1 292 ? 15.801 14.054 -27.796 1.00 47.38 292 GLU A O 1
ATOM 2335 N N . ALA A 1 293 ? 16.098 14.321 -25.593 1.00 45.97 293 ALA A N 1
ATOM 2336 C CA . ALA A 1 293 ? 17.122 15.363 -25.721 1.00 45.97 293 ALA A CA 1
ATOM 2337 C C . ALA A 1 293 ? 18.399 14.850 -26.418 1.00 45.97 293 ALA A C 1
ATOM 2339 O O . ALA A 1 293 ? 19.061 15.601 -27.135 1.00 45.97 293 ALA A O 1
ATOM 2340 N N . ASP A 1 294 ? 18.665 13.542 -26.327 1.00 50.84 294 ASP A N 1
ATOM 2341 C CA . ASP A 1 294 ? 19.785 12.869 -26.998 1.00 50.84 294 ASP A CA 1
ATOM 2342 C C . ASP A 1 294 ? 19.574 12.733 -28.526 1.00 50.84 294 ASP A C 1
ATOM 2344 O O . ASP A 1 294 ? 20.435 12.223 -29.239 1.00 50.84 294 ASP A O 1
ATOM 2348 N N . THR A 1 295 ? 18.423 13.157 -29.071 1.00 44.84 295 THR A N 1
ATOM 2349 C CA . THR A 1 295 ? 18.098 13.048 -30.511 1.00 44.84 295 THR A CA 1
ATOM 2350 C C . THR A 1 295 ? 18.891 14.038 -31.371 1.00 44.84 295 THR A C 1
ATOM 2352 O O . THR A 1 295 ? 19.306 13.687 -32.475 1.00 44.84 295 THR A O 1
ATOM 2355 N N . LYS A 1 296 ? 19.217 15.225 -30.836 1.00 44.00 296 LYS A N 1
ATOM 2356 C CA . LYS A 1 296 ? 20.007 16.249 -31.551 1.00 44.00 296 LYS A CA 1
ATOM 2357 C C . LYS A 1 296 ? 21.423 15.779 -31.903 1.00 44.00 296 LYS A C 1
ATOM 2359 O O . LYS A 1 296 ? 21.998 16.225 -32.890 1.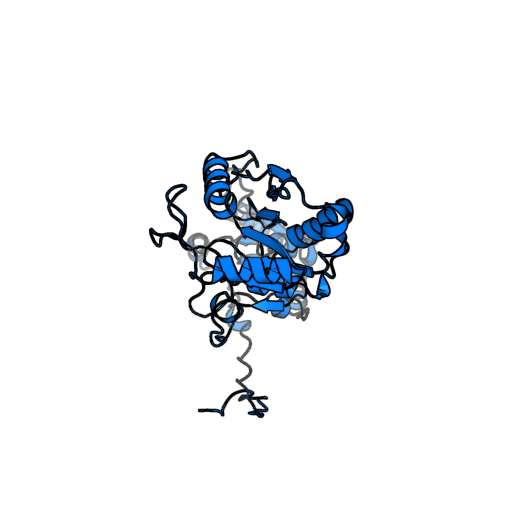00 44.00 296 LYS A O 1
ATOM 2364 N N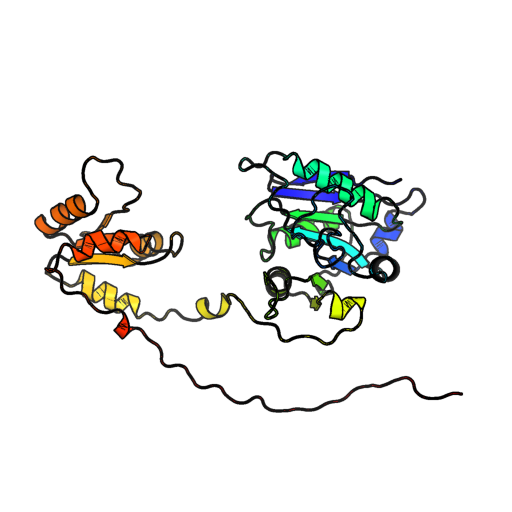 . ILE A 1 297 ? 21.960 14.844 -31.120 1.00 45.41 297 ILE A N 1
ATOM 2365 C CA . ILE A 1 297 ? 23.289 14.255 -31.313 1.00 45.41 297 ILE A CA 1
ATOM 2366 C C . ILE A 1 297 ? 23.335 13.378 -32.582 1.00 45.41 297 ILE A C 1
ATOM 2368 O O . ILE A 1 297 ? 24.364 13.316 -33.251 1.00 45.41 297 ILE A O 1
ATOM 2372 N N . PHE A 1 298 ? 22.214 12.758 -32.965 1.00 46.69 298 PHE A N 1
ATOM 2373 C CA . PHE A 1 298 ? 22.126 11.876 -34.136 1.00 46.69 298 PHE A CA 1
ATOM 2374 C C . PHE A 1 298 ? 21.576 12.568 -35.392 1.00 46.69 298 PHE A C 1
ATOM 2376 O O . PHE A 1 298 ? 21.927 12.181 -36.505 1.00 46.69 298 PHE A O 1
ATOM 2383 N N . GLU A 1 299 ? 20.772 13.626 -35.244 1.00 43.66 299 GLU A N 1
ATOM 2384 C CA . GLU A 1 299 ? 20.330 14.460 -36.376 1.00 43.66 299 GLU A CA 1
ATOM 2385 C C . GLU A 1 299 ? 21.490 15.211 -37.052 1.00 43.66 299 GLU A C 1
ATOM 2387 O O . GLU A 1 299 ? 21.422 15.516 -38.245 1.00 43.66 299 GLU A O 1
ATOM 2392 N N . ALA A 1 300 ? 22.591 15.441 -36.328 1.00 40.41 300 ALA A N 1
ATOM 2393 C CA . ALA A 1 300 ? 23.799 16.073 -36.855 1.00 40.41 300 ALA A CA 1
ATOM 2394 C C . ALA A 1 300 ? 24.588 15.196 -37.854 1.00 40.41 300 ALA A C 1
ATOM 2396 O O . ALA A 1 300 ? 25.481 15.704 -38.532 1.00 40.41 300 ALA A O 1
ATOM 2397 N N . GLN A 1 301 ? 24.270 13.902 -37.997 1.00 45.75 301 GLN A N 1
ATOM 2398 C CA . GLN A 1 301 ? 24.974 12.990 -38.908 1.00 45.75 301 GLN A CA 1
ATOM 2399 C C . GLN A 1 301 ? 24.001 12.279 -39.863 1.00 45.75 301 GLN A C 1
ATOM 2401 O O . GLN A 1 301 ? 23.602 11.133 -39.669 1.00 45.75 301 GLN A O 1
ATOM 2406 N N . ARG A 1 302 ? 23.646 12.972 -40.955 1.00 39.31 302 ARG A N 1
ATOM 2407 C CA . ARG A 1 302 ? 22.770 12.524 -42.065 1.00 39.31 302 ARG A CA 1
ATOM 2408 C C . ARG A 1 302 ? 23.269 11.304 -42.875 1.00 39.31 302 ARG A C 1
ATOM 2410 O O . ARG A 1 302 ? 22.743 11.040 -43.952 1.00 39.31 302 ARG A O 1
ATOM 2417 N N . THR A 1 303 ? 24.269 10.559 -42.414 1.00 39.53 303 THR A N 1
ATOM 2418 C CA . THR A 1 303 ? 24.923 9.486 -43.189 1.00 39.53 303 THR A CA 1
ATOM 2419 C C . THR A 1 303 ? 24.491 8.065 -42.827 1.00 39.53 303 THR A C 1
ATOM 2421 O O . THR A 1 303 ? 24.870 7.132 -43.533 1.00 39.53 303 THR A O 1
ATOM 2424 N N . PHE A 1 304 ? 23.658 7.863 -41.802 1.00 41.41 304 PHE A N 1
ATOM 2425 C CA . PHE A 1 304 ? 23.174 6.526 -41.443 1.00 41.41 304 PHE A CA 1
ATOM 2426 C C . PHE A 1 304 ? 21.760 6.253 -41.975 1.00 41.41 304 PHE A C 1
ATOM 2428 O O . PHE A 1 304 ? 20.839 7.054 -41.816 1.00 41.41 304 PHE A O 1
ATOM 2435 N N . ARG A 1 305 ? 21.579 5.093 -42.623 1.00 36.38 305 ARG A N 1
ATOM 2436 C CA . ARG A 1 305 ? 20.270 4.591 -43.067 1.00 36.38 305 ARG A CA 1
ATOM 2437 C C . ARG A 1 305 ? 19.478 4.129 -41.840 1.00 36.38 305 ARG A C 1
ATOM 2439 O O . ARG A 1 305 ? 19.783 3.090 -41.263 1.00 36.38 305 ARG A O 1
ATOM 2446 N N . TRP A 1 306 ? 18.459 4.890 -41.459 1.00 37.28 306 TRP A N 1
ATOM 2447 C CA . TRP A 1 306 ? 17.541 4.529 -40.380 1.00 37.28 306 TRP A CA 1
ATOM 2448 C C . TRP A 1 306 ? 16.566 3.436 -40.844 1.00 37.28 306 TRP A C 1
ATOM 2450 O O . TRP A 1 306 ? 15.931 3.576 -41.889 1.00 37.28 306 TRP A O 1
ATOM 2460 N N . LEU A 1 307 ? 16.415 2.362 -40.064 1.00 32.03 307 LEU A N 1
ATOM 2461 C CA . LEU A 1 307 ? 15.284 1.436 -40.197 1.00 32.03 307 LEU A CA 1
ATOM 2462 C C . LEU A 1 307 ? 14.097 2.018 -39.407 1.00 32.03 307 LEU A C 1
ATOM 2464 O O . LEU A 1 307 ? 14.217 2.193 -38.193 1.00 32.03 307 LEU A O 1
ATOM 2468 N N . PRO A 1 308 ? 12.967 2.365 -40.049 1.00 28.73 308 PRO A N 1
ATOM 2469 C CA . PRO A 1 308 ? 11.880 3.053 -39.366 1.00 28.73 308 PRO A CA 1
ATOM 2470 C C . PRO A 1 308 ? 11.082 2.128 -38.431 1.00 28.73 308 PRO A C 1
ATOM 2472 O O . PRO A 1 308 ? 10.720 0.995 -38.764 1.00 28.73 308 PRO A O 1
ATOM 2475 N N . TYR A 1 309 ? 10.732 2.679 -37.265 1.00 33.62 309 TYR A N 1
ATOM 2476 C CA . TYR A 1 309 ? 9.917 2.058 -36.211 1.00 33.62 309 TYR A CA 1
ATOM 2477 C C . TYR A 1 309 ? 8.465 1.757 -36.648 1.00 33.62 309 TYR A C 1
ATOM 2479 O O . TYR A 1 309 ? 7.774 0.947 -36.034 1.00 33.62 309 TYR A O 1
ATOM 2487 N N . SER A 1 310 ? 7.988 2.357 -37.746 1.00 32.88 310 SER A N 1
ATOM 2488 C CA . SER A 1 310 ? 6.640 2.135 -38.301 1.00 32.88 310 SER A CA 1
ATOM 2489 C C . SER A 1 310 ? 6.385 0.699 -38.780 1.00 32.88 310 SER A C 1
ATOM 2491 O O . SER A 1 310 ? 5.231 0.306 -38.933 1.00 32.88 310 SER A O 1
ATOM 2493 N N . SER A 1 311 ? 7.435 -0.113 -38.915 1.00 32.16 311 SER A N 1
ATOM 2494 C CA . SER A 1 311 ? 7.364 -1.551 -39.213 1.00 32.16 311 SER A CA 1
ATOM 2495 C C . SER A 1 311 ? 6.746 -2.399 -38.080 1.00 32.16 311 SER A C 1
ATOM 2497 O O . SER A 1 311 ? 6.514 -3.591 -38.266 1.00 32.16 311 SER A O 1
ATOM 2499 N N . PHE A 1 312 ? 6.493 -1.809 -36.901 1.00 37.72 312 PHE A N 1
ATOM 2500 C CA . PHE A 1 312 ? 6.139 -2.526 -35.667 1.00 37.72 312 PHE A CA 1
ATOM 2501 C C . PHE A 1 312 ? 4.717 -2.275 -35.126 1.00 37.72 312 PHE A C 1
ATOM 2503 O O . PHE A 1 312 ? 4.387 -2.786 -34.056 1.00 37.72 312 PHE A O 1
ATOM 2510 N N . ARG A 1 313 ? 3.829 -1.549 -35.827 1.00 28.23 313 ARG A N 1
ATOM 2511 C CA . ARG A 1 313 ? 2.439 -1.379 -35.348 1.00 28.23 313 ARG A CA 1
ATOM 2512 C C . ARG A 1 313 ? 1.602 -2.649 -35.548 1.00 28.23 313 ARG A C 1
ATOM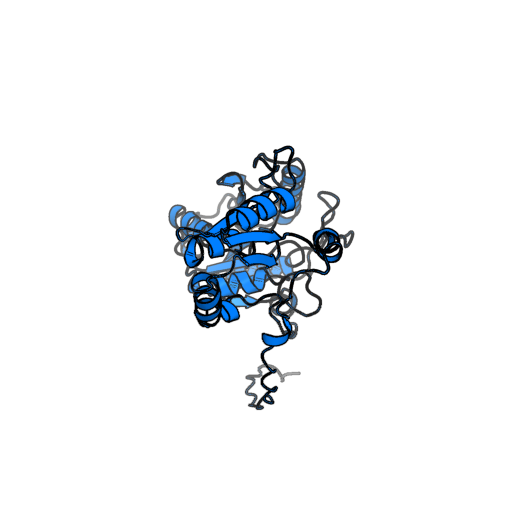 2514 O O . ARG A 1 313 ? 1.382 -3.088 -36.674 1.00 28.23 313 ARG A O 1
ATOM 2521 N N . ALA A 1 314 ? 1.064 -3.190 -34.455 1.00 32.44 314 ALA A N 1
ATOM 2522 C CA . ALA A 1 314 ? -0.097 -4.074 -34.501 1.00 32.44 314 ALA A CA 1
ATOM 2523 C C . ALA A 1 314 ? -1.345 -3.265 -34.904 1.00 32.44 314 ALA A C 1
ATOM 2525 O O . ALA A 1 314 ? -1.535 -2.138 -34.443 1.00 32.44 314 ALA A O 1
ATOM 2526 N N . LYS A 1 315 ? -2.191 -3.828 -35.778 1.00 29.72 315 LYS A N 1
ATOM 2527 C CA . LYS A 1 315 ? -3.538 -3.293 -36.031 1.00 29.72 315 LYS A CA 1
ATOM 2528 C C . LYS A 1 315 ? -4.389 -3.461 -34.761 1.00 29.72 315 LYS A C 1
ATOM 2530 O O . LYS A 1 315 ? -4.263 -4.504 -34.119 1.00 29.72 315 LYS A O 1
ATOM 2535 N N . PRO A 1 316 ? -5.278 -2.511 -34.419 1.00 29.73 316 PRO A N 1
ATOM 2536 C CA . PRO A 1 316 ? -6.248 -2.727 -33.355 1.00 29.73 316 PRO A CA 1
ATOM 2537 C C . PRO A 1 316 ? -7.190 -3.859 -33.777 1.00 29.73 316 PRO A C 1
ATOM 2539 O O . PRO A 1 316 ? -7.776 -3.809 -34.861 1.00 29.73 316 PRO A O 1
ATOM 2542 N N . ILE A 1 317 ? -7.320 -4.884 -32.938 1.00 33.81 317 ILE A N 1
ATOM 2543 C CA . ILE A 1 317 ? -8.392 -5.872 -33.059 1.00 33.81 317 ILE A CA 1
ATOM 2544 C C . ILE A 1 317 ? -9.655 -5.201 -32.510 1.00 33.81 317 ILE A C 1
ATOM 2546 O O . ILE A 1 317 ? -9.633 -4.610 -31.433 1.00 33.81 317 ILE A O 1
ATOM 2550 N N . GLY A 1 318 ? -10.714 -5.202 -33.320 1.00 31.39 318 GLY A N 1
ATOM 2551 C CA . GLY A 1 318 ? -11.931 -4.428 -33.101 1.00 31.39 318 GLY A CA 1
ATOM 2552 C C . GLY A 1 318 ? -12.671 -4.768 -31.808 1.00 31.39 318 GLY A C 1
ATOM 2553 O O . GLY A 1 318 ? -12.710 -5.915 -31.368 1.00 31.39 318 GLY A O 1
ATOM 2554 N N . ALA A 1 319 ? -13.297 -3.738 -31.242 1.00 31.98 319 ALA A N 1
ATOM 2555 C CA . ALA A 1 319 ? -14.195 -3.828 -30.104 1.00 31.98 319 ALA A CA 1
ATOM 2556 C C . ALA A 1 319 ? -15.395 -4.741 -30.421 1.00 31.98 319 ALA A C 1
ATOM 2558 O O . ALA A 1 319 ? -16.246 -4.416 -31.253 1.00 31.98 319 ALA A O 1
ATOM 2559 N N . GLY A 1 320 ? -15.462 -5.889 -29.745 1.00 29.48 320 GLY A N 1
ATOM 2560 C CA . GLY A 1 320 ? -16.662 -6.715 -29.666 1.00 29.48 320 GLY A CA 1
ATOM 2561 C C . GLY A 1 320 ? -17.654 -6.103 -28.676 1.00 29.48 320 GLY A C 1
ATOM 2562 O O . GLY A 1 320 ? -17.285 -5.755 -27.558 1.00 29.48 320 GLY A O 1
ATOM 2563 N N . ARG A 1 321 ? -18.911 -5.946 -29.105 1.00 28.97 321 ARG A N 1
ATOM 2564 C CA . ARG A 1 321 ? -20.024 -5.418 -28.298 1.00 28.97 321 ARG A CA 1
ATOM 2565 C C . ARG A 1 321 ? -20.263 -6.261 -27.030 1.00 28.97 321 ARG A C 1
ATOM 2567 O O . ARG A 1 321 ? -20.184 -7.488 -27.122 1.00 28.97 321 ARG A O 1
ATOM 2574 N N . PRO A 1 322 ? -20.663 -5.653 -25.899 1.00 28.66 322 PRO A N 1
ATOM 2575 C CA . PRO A 1 322 ? -21.089 -6.405 -24.727 1.00 28.66 322 PRO A CA 1
ATOM 2576 C C . PRO A 1 322 ? -22.442 -7.088 -24.975 1.00 28.66 322 PRO A C 1
ATOM 2578 O O . PRO A 1 322 ? -23.378 -6.480 -25.499 1.00 28.66 322 PRO A O 1
ATOM 2581 N N . ARG A 1 323 ? -22.539 -8.370 -24.599 1.00 27.06 323 ARG A N 1
ATOM 2582 C CA . ARG A 1 323 ? -23.810 -9.096 -24.485 1.00 27.06 323 ARG A CA 1
ATOM 2583 C C . ARG A 1 323 ? -24.478 -8.709 -23.167 1.00 27.06 323 ARG A C 1
ATOM 2585 O O . ARG A 1 323 ? -23.855 -8.809 -22.117 1.00 27.06 323 ARG A O 1
ATOM 2592 N N . MET A 1 324 ? -25.745 -8.312 -23.244 1.00 28.50 324 MET A N 1
ATOM 2593 C CA . MET A 1 324 ? -26.630 -8.188 -22.089 1.00 28.50 324 MET A CA 1
ATOM 2594 C C . MET A 1 324 ? -27.083 -9.568 -21.605 1.00 28.50 324 MET A C 1
ATOM 2596 O O . MET A 1 324 ? -27.631 -10.333 -22.391 1.00 28.50 324 MET A O 1
ATOM 2600 N N . PHE A 1 325 ? -26.918 -9.820 -20.311 1.00 28.16 325 PHE A N 1
ATOM 2601 C CA . PHE A 1 325 ? -27.714 -10.710 -19.456 1.00 28.16 325 PHE A CA 1
ATOM 2602 C C . PHE A 1 325 ? -27.622 -10.056 -18.066 1.00 28.16 325 PHE A C 1
ATOM 2604 O O . PHE A 1 325 ? -26.540 -9.627 -17.687 1.00 28.16 325 PHE A O 1
ATOM 2611 N N . GLY A 1 326 ? -28.658 -9.803 -17.277 1.00 26.80 326 GLY A N 1
ATOM 2612 C CA . GLY A 1 326 ? -29.956 -10.441 -17.104 1.00 26.80 326 GLY A CA 1
ATOM 2613 C C . GLY A 1 326 ? -30.128 -10.513 -15.584 1.00 26.80 326 GLY A C 1
ATOM 2614 O O . GLY A 1 326 ? -29.450 -11.302 -14.940 1.00 26.80 326 GLY A O 1
ATOM 2615 N N . GLN A 1 327 ? -30.911 -9.592 -15.020 1.00 26.66 327 GLN A N 1
ATOM 2616 C CA . GLN A 1 327 ? -31.089 -9.389 -13.579 1.00 26.66 327 GLN A CA 1
ATOM 2617 C C . GLN A 1 327 ? -31.699 -10.606 -12.869 1.00 26.66 327 GLN A C 1
ATOM 2619 O O . GLN A 1 327 ? -32.597 -11.250 -13.405 1.00 26.66 327 GLN A O 1
ATOM 2624 N N . SER A 1 328 ? -31.345 -10.777 -11.595 1.00 27.06 328 SER A N 1
ATOM 2625 C CA . SER A 1 328 ? -32.258 -11.296 -10.571 1.00 27.06 328 SER A CA 1
ATOM 2626 C C . SER A 1 328 ? -31.873 -10.709 -9.210 1.00 27.06 328 SER A C 1
ATOM 2628 O O . SER A 1 328 ? -30.947 -11.179 -8.556 1.00 27.06 328 SER A O 1
ATOM 2630 N N . TYR A 1 329 ? -32.570 -9.636 -8.831 1.00 30.92 329 TYR A N 1
ATOM 2631 C CA . TYR A 1 329 ? -32.514 -9.015 -7.510 1.00 30.92 329 TYR A CA 1
ATOM 2632 C C . TYR A 1 329 ? -33.472 -9.747 -6.562 1.00 30.92 329 TYR A C 1
ATOM 2634 O O . TYR A 1 329 ? -34.660 -9.867 -6.861 1.00 30.92 329 TYR A O 1
ATOM 2642 N N . CYS A 1 330 ? -32.975 -10.180 -5.403 1.00 25.62 330 CYS A N 1
ATOM 2643 C CA . CYS A 1 330 ? -33.815 -10.460 -4.242 1.00 25.62 330 CYS A CA 1
ATOM 2644 C C . CYS A 1 330 ? -34.035 -9.143 -3.492 1.00 25.62 330 CYS A C 1
ATOM 2646 O O . CYS A 1 330 ? -33.091 -8.554 -2.974 1.00 25.62 330 CYS A O 1
ATOM 2648 N N . ASN A 1 331 ? -35.282 -8.682 -3.473 1.00 31.08 331 ASN A N 1
ATOM 2649 C CA . ASN A 1 331 ? -35.726 -7.470 -2.800 1.00 31.08 331 ASN A CA 1
ATOM 2650 C C . ASN A 1 331 ? -36.510 -7.871 -1.539 1.00 31.08 331 ASN A C 1
ATOM 2652 O O . ASN A 1 331 ? -37.557 -8.507 -1.681 1.00 31.08 331 ASN A O 1
ATOM 2656 N N . PRO A 1 332 ? -36.063 -7.534 -0.321 1.00 31.27 332 PRO A N 1
ATOM 2657 C CA . PRO A 1 332 ? -36.938 -7.484 0.837 1.00 31.27 332 PRO A CA 1
ATOM 2658 C C . PRO A 1 332 ? -37.247 -6.022 1.190 1.00 31.27 332 PRO A C 1
ATOM 2660 O O . PRO A 1 332 ? -36.390 -5.158 1.056 1.00 31.27 332 PRO A O 1
ATOM 2663 N N . PHE A 1 333 ? -38.456 -5.790 1.706 1.00 30.44 333 PHE A N 1
ATOM 2664 C CA . PHE A 1 333 ? -39.006 -4.531 2.236 1.00 30.44 333 PHE A CA 1
ATOM 2665 C C . PHE A 1 333 ? -39.819 -3.663 1.274 1.00 30.44 333 PHE A C 1
ATOM 2667 O O . PHE A 1 333 ? -39.364 -2.634 0.796 1.00 30.44 333 PHE A O 1
ATOM 2674 N N . LEU A 1 334 ? -41.102 -4.015 1.143 1.00 31.27 334 LEU A N 1
ATOM 2675 C CA . LEU A 1 334 ? -42.207 -3.052 1.155 1.00 31.27 334 LEU A CA 1
ATOM 2676 C C . LEU A 1 334 ? -43.439 -3.724 1.787 1.00 31.27 334 LEU A C 1
ATOM 2678 O O . LEU A 1 334 ? -43.920 -4.732 1.276 1.00 31.27 334 LEU A O 1
ATOM 2682 N N . GLY A 1 335 ? -43.944 -3.144 2.880 1.00 27.70 335 GLY A N 1
ATOM 2683 C CA . GLY A 1 335 ? -45.292 -3.405 3.395 1.00 27.70 335 GLY A CA 1
ATOM 2684 C C . GLY A 1 335 ? -45.383 -3.591 4.908 1.00 27.70 335 GLY A C 1
ATOM 2685 O O . GLY A 1 335 ? -45.294 -4.718 5.369 1.00 27.70 335 GLY A O 1
ATOM 2686 N N . THR A 1 336 ? -45.589 -2.496 5.650 1.00 35.12 336 THR A N 1
ATOM 2687 C CA . THR A 1 336 ? -46.788 -2.256 6.486 1.00 35.12 336 THR A CA 1
ATOM 2688 C C . THR A 1 336 ? -46.688 -0.870 7.129 1.00 35.12 336 THR A C 1
ATOM 2690 O O . THR A 1 336 ? -45.995 -0.706 8.132 1.00 35.12 336 THR A O 1
ATOM 2693 N N . SER A 1 337 ? -47.400 0.097 6.552 1.00 34.62 337 SER A N 1
ATOM 2694 C CA . SER A 1 337 ? -48.313 1.020 7.244 1.00 34.62 337 SER A CA 1
ATOM 2695 C C . SER A 1 337 ? -49.125 1.766 6.196 1.00 34.62 337 SER A C 1
ATOM 2697 O O . SER A 1 337 ? -48.472 2.444 5.367 1.00 34.62 337 SER A O 1
#